Protein 5IXB (pdb70)

B-factor: mean 24.22, std 16.33, range [7.98, 142.31]

Solvent-accessible surface area: 12686 Å² total; per-residue (Å²): 178,115,88,36,4,82,80,14,32,0,13,27,125,148,20,64,84,37,3,0,46,0,27,3,83,45,8,40,143,22,91,51,77,34,11,5,59,0,76,95,52,63,29,0,58,0,29,12,38,6,67,45,241,5,180,126,44,38,4,0,3,23,60,31,146,182,229,67,72,63,51,104,74,76,4,18,0,24,24,92,15,14,115,70,66,94,87,71,83,91,9,156,48,59,19,118,7,77,176,174,30,29,150,43,95,178,113,86,34,4,76,90,14,36,0,14,28,126,146,20,64,83,38,4,0,46,0,27,3,81,44,8,40,145,22,92,53,81,33,12,5,54,0,75,93,53,64,30,0,57,0,28,11,39,7,66,45,238,4,177,126,42,38,4,0,3,22,62,31,146,179,232,65,71,66,50,105,79,78,3,18,0,22,23,92,15,14,113,70,65,92,86,71,84,89,7,161,48,61,19,116,7,78,181,171,29,29,156,43,96

Radius of gyration: 20.1 Å; Cα contacts (8 Å, |Δi|>4): 544; chains: 2; bounding box: 42×42×47 Å

Structure (mmCIF, N/CA/C/O backbone):
data_5IXB
#
_entry.id   5IXB
#
_cell.length_a   47.440
_cell.length_b   47.480
_cell.length_c   87.490
_cell.angle_alpha   90.000
_cell.angle_beta   90.000
_cell.angle_gamma   90.000
#
_symmetry.space_group_name_H-M   'P 21 21 21'
#
loop_
_entity.id
_entity.type
_entity.pdbx_description
1 polymer 'Melanoma-derived growth regulatory protein'
2 non-polymer PYRIMIDIN-2-AMINE
3 non-polymer 'ACETATE ION'
4 water water
#
loop_
_atom_site.group_PDB
_atom_site.id
_atom_site.type_symbol
_atom_site.label_atom_id
_atom_site.label_alt_id
_atom_site.label_comp_id
_atom_site.label_asym_id
_atom_site.label_entity_id
_atom_site.label_seq_id
_atom_site.pdbx_PDB_ins_code
_atom_site.Cartn_x
_atom_site.Cartn_y
_atom_site.Cartn_z
_atom_site.occupancy
_atom_site.B_iso_or_equiv
_atom_site.auth_seq_id
_atom_site.auth_comp_id
_atom_site.auth_asym_id
_atom_site.auth_atom_id
_atom_site.pdbx_PDB_model_num
ATOM 1 N N . MET A 1 4 ? -16.392 -26.004 24.636 1.00 72.06 3 MET A N 1
ATOM 2 C CA . MET A 1 4 ? -15.987 -24.678 25.094 1.00 91.08 3 MET A CA 1
ATOM 3 C C . MET A 1 4 ? -17.029 -23.630 24.695 1.00 41.39 3 MET A C 1
ATOM 4 O O . MET A 1 4 ? -17.195 -23.345 23.508 1.00 42.27 3 MET A O 1
ATOM 18 N N . PRO A 1 5 ? -17.731 -23.043 25.670 1.00 38.07 4 PRO A N 1
ATOM 19 C CA . PRO A 1 5 ? -18.733 -22.028 25.318 1.00 35.13 4 PRO A CA 1
ATOM 20 C C . PRO A 1 5 ? -18.072 -20.821 24.675 1.00 29.80 4 PRO A C 1
ATOM 21 O O . PRO A 1 5 ? -16.933 -20.468 24.982 1.00 27.93 4 PRO A O 1
ATOM 32 N N . LYS A 1 6 ? -18.798 -20.193 23.758 1.00 27.26 5 LYS A N 1
ATOM 33 C CA . LYS A 1 6 ? -18.353 -18.924 23.202 1.00 26.23 5 LYS A CA 1
ATOM 34 C C . LYS A 1 6 ? -18.082 -17.953 24.340 1.00 23.19 5 LYS A C 1
ATOM 35 O O . LYS A 1 6 ? -18.801 -17.941 25.339 1.00 24.10 5 LYS A O 1
ATOM 54 N N . LEU A 1 7 ? -17.049 -17.113 24.185 1.00 18.58 6 LEU A N 1
ATOM 55 C CA . LEU A 1 7 ? -16.780 -16.127 25.234 1.00 17.83 6 LEU A CA 1
ATOM 56 C C . LEU A 1 7 ? -17.898 -15.097 25.344 1.00 17.06 6 LEU A C 1
ATOM 57 O O . LEU A 1 7 ? -18.140 -14.560 26.428 1.00 19.77 6 LEU A O 1
ATOM 73 N N . ALA A 1 8 ? -18.591 -14.821 24.248 1.00 17.16 7 ALA A N 1
ATOM 74 C CA . ALA A 1 8 ? -19.656 -13.843 24.244 1.00 16.10 7 ALA A CA 1
ATOM 75 C C . ALA A 1 8 ? -20.599 -14.161 23.112 1.00 18.02 7 ALA A C 1
ATOM 76 O O . ALA A 1 8 ? -20.198 -14.727 22.097 1.00 18.37 7 ALA A O 1
ATOM 83 N N A ASP A 1 9 ? -21.851 -13.753 23.281 0.53 19.86 8 ASP A N 1
ATOM 84 N N B ASP A 1 9 ? -21.854 -13.744 23.275 0.47 18.17 8 ASP A N 1
ATOM 85 C CA A ASP A 1 9 ? -22.845 -13.887 22.225 0.53 22.68 8 ASP A CA 1
ATOM 86 C CA B ASP A 1 9 ? -22.849 -13.898 22.220 0.47 19.29 8 ASP A CA 1
ATOM 87 C C A ASP A 1 9 ? -22.861 -12.715 21.259 0.53 20.16 8 ASP A C 1
ATOM 88 C C B ASP A 1 9 ? -22.980 -12.678 21.317 0.47 17.68 8 ASP A C 1
ATOM 89 O O A ASP A 1 9 ? -23.312 -12.884 20.114 0.53 21.38 8 ASP A O 1
ATOM 90 O O B ASP A 1 9 ? -23.633 -12.778 20.266 0.47 18.80 8 ASP A O 1
ATOM 107 N N . ARG A 1 10 ? -22.367 -11.552 21.680 1.00 17.68 9 ARG A N 1
ATOM 108 C CA . ARG A 1 10 ? -22.401 -10.339 20.876 1.00 17.70 9 ARG A CA 1
ATOM 109 C C . ARG A 1 10 ? -21.071 -9.611 21.041 1.00 16.84 9 ARG A C 1
ATOM 110 O O . ARG A 1 10 ? -20.337 -9.836 22.003 1.00 15.16 9 ARG A O 1
ATOM 132 N N . LYS A 1 11 ? -20.795 -8.703 20.108 1.00 15.90 10 LYS A N 1
ATOM 133 C CA . LYS A 1 11 ? -19.558 -7.944 20.095 1.00 15.21 10 LYS A CA 1
ATOM 134 C C . LYS A 1 11 ? -19.840 -6.585 19.479 1.00 15.51 10 LYS A C 1
ATOM 135 O O . LYS A 1 11 ? -20.823 -6.398 18.746 1.00 17.77 10 LYS A O 1
ATOM 154 N N . LEU A 1 12 ? -18.930 -5.660 19.744 1.00 14.96 11 LEU A N 1
ATOM 155 C CA . LEU A 1 12 ? -18.922 -4.339 19.136 1.00 16.11 11 LEU A CA 1
ATOM 156 C C . LEU A 1 12 ? -17.760 -4.245 18.158 1.00 14.78 11 LEU A C 1
ATOM 157 O O . LEU A 1 12 ? -16.629 -4.627 18.482 1.00 15.00 11 LEU A O 1
ATOM 173 N N . CYS A 1 13 ? -18.040 -3.748 16.959 1.00 16.39 12 CYS A N 1
ATOM 174 C CA . CYS A 1 13 ? -17.046 -3.591 15.913 1.00 17.04 12 CYS A CA 1
ATOM 175 C C . CYS A 1 13 ? -17.188 -2.214 15.293 1.00 18.29 12 CYS A C 1
ATOM 176 O O . CYS A 1 13 ? -18.145 -1.485 15.555 1.00 18.41 12 CYS A O 1
ATOM 183 N N . ALA A 1 14 ? -16.206 -1.855 14.467 1.00 17.73 13 ALA A N 1
ATOM 184 C CA . ALA A 1 14 ? -16.275 -0.610 13.723 1.00 19.92 13 ALA A CA 1
ATOM 185 C C . ALA A 1 14 ? -17.134 -0.730 12.481 1.00 21.17 13 ALA A C 1
ATOM 186 O O . ALA A 1 14 ? -17.564 0.290 11.953 1.00 23.63 13 ALA A O 1
ATOM 193 N N . ASP A 1 15 ? -17.402 -1.949 12.031 1.00 21.70 14 ASP A N 1
ATOM 194 C CA . ASP A 1 15 ? -18.161 -2.219 10.822 1.00 23.04 14 ASP A CA 1
ATOM 195 C C . ASP A 1 15 ? -18.726 -3.623 10.958 1.00 24.05 14 ASP A C 1
ATOM 196 O O . ASP A 1 15 ? -18.298 -4.395 11.811 1.00 21.86 14 ASP A O 1
ATOM 205 N N . GLN A 1 16 ? -19.684 -3.957 10.086 1.00 28.25 15 GLN A N 1
ATOM 206 C CA . GLN A 1 16 ? -20.398 -5.226 10.195 1.00 32.36 15 GLN A CA 1
ATOM 207 C C . GLN A 1 16 ? -19.473 -6.438 10.130 1.00 31.87 15 GLN A C 1
ATOM 208 O O . GLN A 1 16 ? -19.764 -7.468 10.751 1.00 32.76 15 GLN A O 1
ATOM 222 N N . GLU A 1 17 ? -18.375 -6.353 9.380 1.00 30.04 16 GLU A N 1
ATOM 223 C CA . GLU A 1 17 ? -17.452 -7.470 9.206 1.00 28.63 16 GLU A CA 1
ATOM 224 C C . GLU A 1 17 ? -16.289 -7.427 10.182 1.00 24.16 16 GLU A C 1
ATOM 225 O O . GLU A 1 17 ? -15.437 -8.329 10.166 1.00 25.44 16 GLU A O 1
ATOM 237 N N . CYS A 1 18 ? -16.245 -6.415 11.045 1.00 20.99 17 CYS A N 1
ATOM 238 C CA . CYS A 1 18 ? -15.140 -6.212 11.962 1.00 19.64 17 CYS A CA 1
ATOM 239 C C . CYS A 1 18 ? -13.808 -6.159 11.230 1.00 19.47 17 CYS A C 1
ATOM 240 O O . CYS A 1 18 ? -12.784 -6.583 11.762 1.00 21.06 17 CYS A O 1
ATOM 247 N N . SER A 1 19 ? -13.800 -5.601 10.017 1.00 19.31 18 SER A N 1
ATOM 248 C CA . SER A 1 19 ? -12.568 -5.563 9.241 1.00 20.97 18 SER A CA 1
ATOM 249 C C . SER A 1 19 ? -11.729 -4.326 9.501 1.00 18.35 18 SER A C 1
ATOM 250 O O . SER A 1 19 ? -10.517 -4.357 9.247 1.00 19.89 18 SER A O 1
ATOM 258 N N . HIS A 1 20 ? -12.335 -3.231 9.971 1.00 16.05 19 HIS A N 1
ATOM 259 C CA . HIS A 1 20 ? -11.606 -1.997 10.245 1.00 15.96 19 HIS A CA 1
ATOM 260 C C . HIS A 1 20 ? -11.228 -1.948 11.715 1.00 14.36 19 HIS A C 1
ATOM 261 O O . HIS A 1 20 ? -12.042 -2.300 12.574 1.00 15.20 19 HIS A O 1
ATOM 275 N N . PRO A 1 21 ? -10.030 -1.517 12.065 1.00 13.19 20 PRO A N 1
ATOM 276 C CA . PRO A 1 21 ? -9.687 -1.433 13.480 1.00 13.39 20 PRO A CA 1
ATOM 277 C C . PRO A 1 21 ? -10.471 -0.335 14.180 1.00 11.93 20 PRO A C 1
ATOM 278 O O . PRO A 1 21 ? -10.742 0.736 13.616 1.00 13.57 20 PRO A O 1
ATOM 289 N N . ILE A 1 22 ? -10.825 -0.618 15.436 1.00 12.57 21 ILE A N 1
ATOM 290 C CA . ILE A 1 22 ? -11.444 0.363 16.321 1.00 12.44 21 ILE A CA 1
ATOM 291 C C . ILE A 1 22 ? -10.408 1.327 16.893 1.00 11.39 21 ILE A C 1
ATOM 292 O O . ILE A 1 22 ? -10.636 2.542 16.955 1.00 12.49 21 ILE A O 1
ATOM 308 N N . SER A 1 23 ? -9.278 0.808 17.375 1.00 10.87 22 SER A N 1
ATOM 309 C CA . SER A 1 23 ? -8.320 1.629 18.096 1.00 10.89 22 SER A CA 1
ATOM 310 C C . SER A 1 23 ? -6.931 1.016 18.037 1.00 9.97 22 SER A C 1
ATOM 311 O O . SER A 1 23 ? -6.750 -0.172 17.736 1.00 10.75 22 SER A O 1
ATOM 319 N N . MET A 1 24 ? -5.959 1.866 18.330 1.00 10.48 23 MET A N 1
ATOM 320 C CA . MET A 1 24 ? -4.579 1.477 18.548 1.00 10.20 23 MET A CA 1
ATOM 321 C C . MET A 1 24 ? -4.304 1.637 20.038 1.00 10.64 23 MET A C 1
ATOM 322 O O . MET A 1 24 ? -4.652 2.666 20.630 1.00 11.44 23 MET A O 1
ATOM 336 N N . ALA A 1 25 ? -3.691 0.625 20.638 1.00 10.17 24 ALA A N 1
ATOM 337 C CA . ALA A 1 25 ? -3.409 0.632 22.072 1.00 11.15 24 ALA A CA 1
ATOM 338 C C . ALA A 1 25 ? -2.007 0.125 22.354 1.00 10.69 24 ALA A C 1
ATOM 339 O O . ALA A 1 25 ? -1.396 -0.567 21.538 1.00 11.57 24 ALA A O 1
ATOM 346 N N . VAL A 1 26 ? -1.509 0.478 23.546 1.00 11.20 25 VAL A N 1
ATOM 347 C CA . VAL A 1 26 ? -0.203 0.049 24.010 1.00 10.70 25 VAL A CA 1
ATOM 348 C C . VAL A 1 26 ? -0.382 -0.792 25.278 1.00 9.43 25 VAL A C 1
ATOM 349 O O . VAL A 1 26 ? -1.104 -0.390 26.197 1.00 10.49 25 VAL A O 1
ATOM 362 N N . ALA A 1 27 ? 0.310 -1.926 25.337 1.00 10.21 26 ALA A N 1
ATOM 363 C CA . ALA A 1 27 ? 0.247 -2.799 26.509 1.00 9.83 26 ALA A CA 1
ATOM 364 C C . ALA A 1 27 ? 0.945 -2.200 27.723 1.00 10.04 26 ALA A C 1
ATOM 365 O O . ALA A 1 27 ? 2.112 -1.792 27.644 1.00 11.98 26 ALA A O 1
ATOM 372 N N . LEU A 1 28 ? 0.232 -2.197 28.845 1.00 10.50 27 LEU A N 1
ATOM 373 C CA . LEU A 1 28 ? 0.751 -1.770 30.147 1.00 11.63 27 LEU A CA 1
ATOM 374 C C . LEU A 1 28 ? 1.180 -2.918 31.052 1.00 10.45 27 LEU A C 1
ATOM 375 O O . LEU A 1 28 ? 1.870 -2.688 32.054 1.00 12.06 27 LEU A O 1
ATOM 391 N N . GLN A 1 29 ? 0.756 -4.123 30.736 1.00 10.30 28 GLN A N 1
ATOM 392 C CA . GLN A 1 29 ? 1.055 -5.318 31.499 1.00 10.14 28 GLN A CA 1
ATOM 393 C C . GLN A 1 29 ? 1.335 -6.473 30.540 1.00 10.32 28 GLN A C 1
ATOM 394 O O . GLN A 1 29 ? 0.852 -6.493 29.406 1.00 11.54 28 GLN A O 1
ATOM 408 N N . ASP A 1 30 ? 2.113 -7.449 31.019 1.00 9.56 29 ASP A N 1
ATOM 409 C CA . ASP A 1 30 ? 2.252 -8.716 30.307 1.00 10.17 29 ASP A CA 1
ATOM 410 C C . ASP A 1 30 ? 0.990 -9.550 30.437 1.00 8.91 29 ASP A C 1
ATOM 411 O O . ASP A 1 30 ? 0.279 -9.472 31.437 1.00 10.87 29 ASP A O 1
ATOM 420 N N . TYR A 1 31 ? 0.753 -10.409 29.443 1.00 9.78 30 TYR A N 1
ATOM 421 C CA . TYR A 1 31 ? -0.365 -11.358 29.480 1.00 9.77 30 TYR A CA 1
ATOM 422 C C . TYR A 1 31 ? -0.011 -12.525 28.570 1.00 10.27 30 TYR A C 1
ATOM 423 O O . TYR A 1 31 ? 0.264 -12.329 27.383 1.00 11.62 30 TYR A O 1
ATOM 441 N N . MET A 1 32 ? 0.038 -13.727 29.121 1.00 10.77 31 MET A N 1
ATOM 442 C CA . MET A 1 32 ? 0.269 -14.906 28.303 1.00 11.96 31 MET A CA 1
ATOM 443 C C . MET A 1 32 ? -1.043 -15.623 28.015 1.00 10.57 31 MET A C 1
ATOM 444 O O . MET A 1 32 ? -1.835 -15.899 28.924 1.00 11.64 31 MET A O 1
ATOM 458 N N . ALA A 1 33 ? -1.261 -15.949 26.751 1.00 10.43 32 ALA A N 1
ATOM 459 C CA . ALA A 1 33 ? -2.507 -16.596 26.356 1.00 10.37 32 ALA A CA 1
ATOM 460 C C . ALA A 1 33 ? -2.699 -17.898 27.115 1.00 10.20 32 ALA A C 1
ATOM 461 O O . ALA A 1 33 ? -1.810 -18.761 27.079 1.00 13.14 32 ALA A O 1
ATOM 469 N N . PRO A 1 34 ? -3.849 -18.111 27.768 1.00 10.81 33 PRO A N 1
ATOM 470 C CA . PRO A 1 34 ? -4.077 -19.412 28.431 1.00 12.11 33 PRO A CA 1
ATOM 471 C C . PRO A 1 34 ? -4.493 -20.515 27.493 1.00 11.75 33 PRO A C 1
ATOM 472 O O . PRO A 1 34 ? -4.436 -21.674 27.893 1.00 12.65 33 PRO A O 1
ATOM 483 N N . ASP A 1 35 ? -4.931 -20.190 26.286 1.00 10.61 34 ASP A N 1
ATOM 484 C CA . ASP A 1 35 ? -5.258 -21.174 25.262 1.00 10.53 34 ASP A CA 1
ATOM 485 C C . ASP A 1 35 ? -5.214 -20.465 23.913 1.00 10.42 34 ASP A C 1
ATOM 486 O O . ASP A 1 35 ? -4.987 -19.256 23.832 1.00 10.54 34 ASP A O 1
ATOM 495 N N . CYS A 1 36 ? -5.417 -21.231 22.845 1.00 11.33 35 CYS A N 1
ATOM 496 C CA . CYS A 1 36 ? -5.212 -20.698 21.500 1.00 12.28 35 CYS A CA 1
ATOM 497 C C . CYS A 1 36 ? -6.141 -19.551 21.149 1.00 11.61 35 CYS A C 1
ATOM 498 O O . CYS A 1 36 ? -5.854 -18.832 20.186 1.00 12.98 35 CYS A O 1
ATOM 505 N N . ARG A 1 37 ? -7.222 -19.330 21.903 1.00 11.38 36 ARG A N 1
ATOM 506 C CA . ARG A 1 37 ? -8.124 -18.236 21.558 1.00 11.59 36 ARG A CA 1
ATOM 507 C C . ARG A 1 37 ? -7.537 -16.864 21.888 1.00 9.86 36 ARG A C 1
ATOM 508 O O . ARG A 1 37 ? -8.041 -15.841 21.404 1.00 11.13 36 ARG A O 1
ATOM 529 N N . PHE A 1 38 ? -6.513 -16.818 22.718 1.00 10.91 37 PHE A N 1
ATOM 530 C CA . PHE A 1 38 ? -6.013 -15.584 23.305 1.00 11.10 37 PHE A CA 1
ATOM 531 C C . PHE A 1 38 ? -4.684 -15.171 22.685 1.00 11.53 37 PHE A C 1
ATOM 532 O O . PHE A 1 38 ? -3.952 -15.974 22.125 1.00 12.00 37 PHE A O 1
ATOM 549 N N . LEU A 1 39 ? -4.371 -13.880 22.822 1.00 11.16 38 LEU A N 1
ATOM 550 C CA . LEU A 1 39 ? -3.111 -13.296 22.379 1.00 11.78 38 LEU A CA 1
ATOM 551 C C . LEU A 1 39 ? -2.129 -13.281 23.518 1.00 12.92 38 LEU A C 1
ATOM 552 O O . LEU A 1 39 ? -2.508 -13.166 24.650 1.00 20.11 38 LEU A O 1
ATOM 568 N N . THR A 1 40 ? -0.865 -13.419 23.205 1.00 11.96 39 THR A N 1
ATOM 569 C CA . THR A 1 40 ? 0.218 -13.202 24.157 1.00 11.17 39 THR A CA 1
ATOM 570 C C . THR A 1 40 ? 0.809 -11.827 23.893 1.00 11.33 39 THR A C 1
ATOM 571 O O . THR A 1 40 ? 1.131 -11.497 22.746 1.00 12.40 39 THR A O 1
ATOM 582 N N . ILE A 1 41 ? 0.931 -11.036 24.945 1.00 10.60 40 ILE A N 1
ATOM 583 C CA . ILE A 1 41 ? 1.340 -9.636 24.869 1.00 10.98 40 ILE A CA 1
ATOM 584 C C . ILE A 1 41 ? 2.353 -9.341 25.962 1.00 11.55 40 ILE A C 1
ATOM 585 O O . ILE A 1 41 ? 2.268 -9.891 27.062 1.00 12.53 40 ILE A O 1
ATOM 601 N N . HIS A 1 42 ? 3.280 -8.423 25.679 1.00 10.78 41 HIS A N 1
ATOM 602 C CA . HIS A 1 42 ? 4.219 -7.930 26.681 1.00 10.71 41 HIS A CA 1
ATOM 603 C C . HIS A 1 42 ? 4.158 -6.417 26.793 1.00 9.99 41 HIS A C 1
ATOM 604 O O . HIS A 1 42 ? 3.786 -5.720 25.845 1.00 10.75 41 HIS A O 1
ATOM 618 N N . ARG A 1 43 ? 4.543 -5.906 27.972 1.00 10.39 42 ARG A N 1
ATOM 619 C CA . ARG A 1 43 ? 4.556 -4.462 28.179 1.00 9.80 42 ARG A CA 1
ATOM 620 C C . ARG A 1 43 ? 5.238 -3.739 27.010 1.00 10.72 42 ARG A C 1
ATOM 621 O O . ARG A 1 43 ? 6.322 -4.126 26.555 1.00 11.67 42 ARG A O 1
ATOM 642 N N . GLY A 1 44 ? 4.610 -2.668 26.546 1.00 10.31 43 GLY A N 1
ATOM 643 C CA . GLY A 1 44 ? 5.160 -1.824 25.494 1.00 10.57 43 GLY A CA 1
ATOM 644 C C . GLY A 1 44 ? 4.727 -2.191 24.099 1.00 10.15 43 GLY A C 1
ATOM 645 O O . GLY A 1 44 ? 4.844 -1.359 23.186 1.00 12.33 43 GLY A O 1
ATOM 649 N N . GLN A 1 45 ? 4.262 -3.420 23.882 1.00 10.05 44 GLN A N 1
ATOM 650 C CA . GLN A 1 45 ? 3.801 -3.811 22.561 1.00 9.91 44 GLN A CA 1
ATOM 651 C C . GLN A 1 45 ? 2.544 -3.041 22.178 1.00 10.30 44 GLN A C 1
ATOM 652 O O . GLN A 1 45 ? 1.747 -2.631 23.023 1.00 11.60 44 GLN A O 1
ATOM 666 N N . VAL A 1 46 ? 2.384 -2.828 20.875 1.00 10.62 45 VAL A N 1
ATOM 667 C CA . VAL A 1 46 ? 1.199 -2.178 20.313 1.00 11.06 45 VAL A CA 1
ATOM 668 C C . VAL A 1 46 ? 0.217 -3.238 19.846 1.00 9.81 45 VAL A C 1
ATOM 669 O O . VAL A 1 46 ? 0.601 -4.222 19.211 1.00 10.44 45 VAL A O 1
ATOM 682 N N . VAL A 1 47 ? -1.053 -3.021 20.165 1.00 9.64 46 VAL A N 1
ATOM 683 C CA . VAL A 1 47 ? -2.148 -3.888 19.756 1.00 10.90 46 VAL A CA 1
ATOM 684 C C . VAL A 1 47 ? -3.147 -3.043 18.979 1.00 11.12 46 VAL A C 1
ATOM 685 O O . VAL A 1 47 ? -3.524 -1.963 19.434 1.00 12.68 46 VAL A O 1
ATOM 698 N N . TYR A 1 48 ? -3.601 -3.545 17.837 1.00 9.41 47 TYR A N 1
ATOM 699 C CA . TYR A 1 48 ? -4.732 -2.964 17.131 1.00 10.00 47 TYR A CA 1
ATOM 700 C C . TYR A 1 48 ? -5.984 -3.753 17.493 1.00 9.54 47 TYR A C 1
ATOM 701 O O . TYR A 1 48 ? -6.012 -4.984 17.350 1.00 11.06 47 TYR A O 1
ATOM 719 N N . VAL A 1 49 ? -6.988 -3.035 18.001 1.00 10.59 48 VAL A N 1
ATOM 720 C CA . VAL A 1 49 ? -8.231 -3.618 18.493 1.00 10.50 48 VAL A CA 1
ATOM 721 C C . VAL A 1 49 ? -9.250 -3.625 17.374 1.00 10.52 48 VAL A C 1
ATOM 722 O O . VAL A 1 49 ? -9.576 -2.562 16.838 1.00 12.43 48 VAL A O 1
ATOM 735 N N . PHE A 1 50 ? -9.783 -4.813 17.045 1.00 11.16 49 PHE A N 1
ATOM 736 C CA . PHE A 1 50 ? -10.810 -4.965 16.021 1.00 11.61 49 PHE A CA 1
ATOM 737 C C . PHE A 1 50 ? -12.198 -5.279 16.573 1.00 12.04 49 PHE A C 1
ATOM 738 O O . PHE A 1 50 ? -13.186 -5.055 15.883 1.00 13.90 49 PHE A O 1
ATOM 755 N N . SER A 1 51 ? -12.311 -5.758 17.799 1.00 11.91 50 SER A N 1
ATOM 756 C CA . SER A 1 51 ? -13.615 -6.019 18.362 1.00 12.24 50 SER A CA 1
ATOM 757 C C . SER A 1 51 ? -13.547 -5.871 19.869 1.00 11.42 50 SER A C 1
ATOM 758 O O . SER A 1 51 ? -12.495 -6.033 20.478 1.00 11.30 50 SER A O 1
ATOM 766 N N . LYS A 1 52 ? -14.697 -5.586 20.466 1.00 11.69 51 LYS A N 1
ATOM 767 C CA . LYS A 1 52 ? -14.854 -5.495 21.920 1.00 11.75 51 LYS A CA 1
ATOM 768 C C . LYS A 1 52 ? -16.036 -6.371 22.300 1.00 11.73 51 LYS A C 1
ATOM 769 O O . LYS A 1 52 ? -17.153 -6.120 21.862 1.00 13.37 51 LYS A O 1
ATOM 788 N N . LEU A 1 53 ? -15.801 -7.434 23.062 1.00 11.43 52 LEU A N 1
ATOM 789 C CA . LEU A 1 53 ? -16.903 -8.348 23.332 1.00 12.48 52 LEU A CA 1
ATOM 790 C C . LEU A 1 53 ? -17.905 -7.715 24.274 1.00 13.49 52 LEU A C 1
ATOM 791 O O . LEU A 1 53 ? -17.575 -6.860 25.083 1.00 13.72 52 LEU A O 1
ATOM 807 N N A LYS A 1 54 ? -19.171 -8.100 24.070 0.41 13.55 53 LYS A N 1
ATOM 808 N N B LYS A 1 54 ? -19.134 -8.229 24.258 0.59 13.70 53 LYS A N 1
ATOM 809 C CA A LYS A 1 54 ? -20.289 -7.828 24.953 0.41 18.12 53 LYS A CA 1
ATOM 810 C CA B LYS A 1 54 ? -20.177 -7.722 25.146 0.59 12.98 53 LYS A CA 1
ATOM 811 C C A LYS A 1 54 ? -20.680 -9.147 25.610 0.41 10.26 53 LYS A C 1
ATOM 812 C C B LYS A 1 54 ? -20.567 -8.761 26.193 0.59 15.24 53 LYS A C 1
ATOM 813 O O A LYS A 1 54 ? -19.885 -10.085 25.661 0.41 17.84 53 LYS A O 1
ATOM 814 O O B LYS A 1 54 ? -20.070 -9.896 26.229 0.59 11.34 53 LYS A O 1
ATOM 851 N N A GLY A 1 55 ? -21.929 -9.242 26.064 0.41 19.43 54 GLY A N 1
ATOM 852 N N B GLY A 1 55 ? -21.469 -8.351 27.078 0.59 22.26 54 GLY A N 1
ATOM 853 C CA A GLY A 1 55 ? -22.364 -10.475 26.697 0.41 52.15 54 GLY A CA 1
ATOM 854 C CA B GLY A 1 55 ? -22.129 -9.341 27.919 0.59 50.27 54 GLY A CA 1
ATOM 855 C C A GLY A 1 55 ? -21.569 -10.766 27.954 0.41 10.90 54 GLY A C 1
ATOM 856 C C B GLY A 1 55 ? -21.120 -10.084 28.759 0.59 17.74 54 GLY A C 1
ATOM 857 O O A GLY A 1 55 ? -21.297 -9.878 28.764 0.41 14.74 54 GLY A O 1
ATOM 858 O O B GLY A 1 55 ? -20.245 -9.473 29.391 0.59 16.45 54 GLY A O 1
ATOM 865 N N A ARG A 1 56 ? -21.229 -12.029 28.143 0.41 12.43 55 ARG A N 1
ATOM 866 N N B ARG A 1 56 ? -21.213 -11.422 28.717 0.59 14.89 55 ARG A N 1
ATOM 867 C CA A ARG A 1 56 ? -20.485 -12.457 29.322 0.41 14.42 55 ARG A CA 1
ATOM 868 C CA B ARG A 1 56 ? -20.387 -12.297 29.555 0.59 17.20 55 ARG A CA 1
ATOM 869 C C A ARG A 1 56 ? -18.977 -12.339 29.135 0.41 23.03 55 ARG A C 1
ATOM 870 C C B ARG A 1 56 ? -18.896 -12.301 29.178 0.59 9.51 55 ARG A C 1
ATOM 871 O O A ARG A 1 56 ? -18.211 -12.695 30.038 0.41 16.58 55 ARG A O 1
ATOM 872 O O B ARG A 1 56 ? -18.068 -12.706 29.997 0.59 13.29 55 ARG A O 1
ATOM 912 N N . GLY A 1 57 ? -18.554 -11.829 27.992 1.00 12.51 56 GLY A N 1
ATOM 913 C CA . GLY A 1 57 ? -17.151 -11.741 27.608 1.00 12.38 56 GLY A CA 1
ATOM 914 C C . GLY A 1 57 ? -16.570 -10.338 27.635 1.00 12.08 56 GLY A C 1
ATOM 915 O O . GLY A 1 57 ? -15.490 -10.140 27.095 1.00 12.47 56 GLY A O 1
ATOM 919 N N . ARG A 1 58 ? -17.218 -9.382 28.307 1.00 12.57 57 ARG A N 1
ATOM 920 C CA . ARG A 1 58 ? -16.894 -7.970 28.114 1.00 12.38 57 ARG A CA 1
ATOM 921 C C . ARG A 1 58 ? -15.566 -7.555 28.713 1.00 11.05 57 ARG A C 1
ATOM 922 O O . ARG A 1 58 ? -15.106 -6.457 28.409 1.00 12.55 57 ARG A O 1
ATOM 943 N N . LEU A 1 59 ? -14.909 -8.412 29.487 1.00 11.38 58 LEU A N 1
ATOM 944 C CA . LEU A 1 59 ? -13.542 -8.098 29.904 1.00 11.03 58 LEU A CA 1
ATOM 945 C C . LEU A 1 59 ? -12.551 -8.210 28.767 1.00 10.51 58 LEU A C 1
ATOM 946 O O . LEU A 1 59 ? -11.420 -7.739 28.916 1.00 11.50 58 LEU A O 1
ATOM 962 N N . PHE A 1 60 ? -12.952 -8.832 27.656 1.00 10.78 59 PHE A N 1
ATOM 963 C CA . PHE A 1 60 ? -12.028 -9.178 26.570 1.00 10.74 59 PHE A CA 1
ATOM 964 C C . PHE A 1 60 ? -12.311 -8.399 25.294 1.00 10.68 59 PHE A C 1
ATOM 965 O O . PHE A 1 60 ? -13.468 -8.231 24.890 1.00 11.99 59 PHE A O 1
ATOM 982 N N . TRP A 1 61 ? -11.217 -8.003 24.643 1.00 10.14 60 TRP A N 1
ATOM 983 C CA . TRP A 1 61 ? -11.196 -7.393 23.335 1.00 10.11 60 TRP A CA 1
ATOM 984 C C . TRP A 1 61 ? -10.434 -8.313 22.381 1.00 10.35 60 TRP A C 1
ATOM 985 O O . TRP A 1 61 ? -9.645 -9.167 22.801 1.00 10.97 60 TRP A O 1
ATOM 1006 N N . GLY A 1 62 ? -10.692 -8.148 21.096 1.00 11.20 61 GLY A N 1
ATOM 1007 C CA . GLY A 1 62 ? -10.038 -8.946 20.067 1.00 11.26 61 GLY A CA 1
ATOM 1008 C C . GLY A 1 62 ? -9.180 -8.063 19.184 1.00 9.91 61 GLY A C 1
ATOM 1009 O O . GLY A 1 62 ? -9.563 -6.934 18.855 1.00 11.52 61 GLY A O 1
ATOM 1013 N N . GLY A 1 63 ? -8.006 -8.554 18.831 1.00 10.60 62 GLY A N 1
ATOM 1014 C CA . GLY A 1 63 ? -7.141 -7.773 17.973 1.00 11.86 62 GLY A CA 1
ATOM 1015 C C . GLY A 1 63 ? -5.877 -8.522 17.605 1.00 10.26 62 GLY A C 1
ATOM 1016 O O . GLY A 1 63 ? -5.807 -9.754 17.700 1.00 10.78 62 GLY A O 1
ATOM 1020 N N . SER A 1 64 ? -4.889 -7.764 17.137 1.00 10.47 63 SER A N 1
ATOM 1021 C CA . SER A 1 64 ? -3.631 -8.307 16.647 1.00 10.58 63 SER A CA 1
ATOM 1022 C C . SER A 1 64 ? -2.470 -7.460 17.150 1.00 10.08 63 SER A C 1
ATOM 1023 O O . SER A 1 64 ? -2.639 -6.264 17.412 1.00 11.74 63 SER A O 1
ATOM 1031 N N . VAL A 1 65 ? -1.294 -8.091 17.258 1.00 11.08 64 VAL A N 1
ATOM 1032 C CA . VAL A 1 65 ? -0.080 -7.466 17.783 1.00 11.47 64 VAL A CA 1
ATOM 1033 C C . VAL A 1 65 ? 0.767 -6.906 16.647 1.00 10.85 64 VAL A C 1
ATOM 1034 O O . VAL A 1 65 ? 1.052 -7.599 15.669 1.00 11.40 64 VAL A O 1
ATOM 1047 N N . GLN A 1 66 ? 1.190 -5.657 16.796 1.00 11.09 65 GLN A N 1
ATOM 1048 C CA . GLN A 1 66 ? 2.084 -5.042 15.840 1.00 12.04 65 GLN A CA 1
ATOM 1049 C C . GLN A 1 66 ? 3.475 -5.656 15.942 1.00 12.84 65 GLN A C 1
ATOM 1050 O O . GLN A 1 66 ? 3.961 -5.972 17.035 1.00 13.64 65 GLN A O 1
ATOM 1064 N N . GLY A 1 67 ? 4.111 -5.839 14.782 1.00 14.61 66 GLY A N 1
ATOM 1065 C CA . GLY A 1 67 ? 5.464 -6.356 14.700 1.00 16.67 66 GLY A CA 1
ATOM 1066 C C . GLY A 1 67 ? 6.536 -5.290 14.846 1.00 20.06 66 GLY A C 1
ATOM 1067 O O . GLY A 1 67 ? 6.287 -4.175 15.320 1.00 21.65 66 GLY A O 1
ATOM 1071 N N . ASP A 1 68 ? 7.762 -5.658 14.437 1.00 22.49 67 ASP A N 1
ATOM 1072 C CA . ASP A 1 68 ? 8.945 -4.830 14.646 1.00 25.83 67 ASP A CA 1
ATOM 1073 C C . ASP A 1 68 ? 9.178 -3.817 13.523 1.00 26.52 67 ASP A C 1
ATOM 1074 O O . ASP A 1 68 ? 9.771 -2.764 13.772 1.00 32.00 67 ASP A O 1
ATOM 1083 N N . TYR A 1 69 ? 8.759 -4.113 12.291 1.00 23.25 68 TYR A N 1
ATOM 1084 C CA . TYR A 1 69 ? 8.954 -3.206 11.167 1.00 24.20 68 TYR A CA 1
ATOM 1085 C C . TYR A 1 69 ? 7.740 -2.300 11.039 1.00 20.31 68 TYR A C 1
ATOM 1086 O O . TYR A 1 69 ? 6.610 -2.702 11.330 1.00 19.05 68 TYR A O 1
ATOM 1104 N N . TYR A 1 70 ? 7.978 -1.078 10.562 1.00 19.08 69 TYR A N 1
ATOM 1105 C CA . TYR A 1 70 ? 6.902 -0.132 10.320 1.00 17.83 69 TYR A CA 1
ATOM 1106 C C . TYR A 1 70 ? 5.845 -0.780 9.437 1.00 17.94 69 TYR A C 1
ATOM 1107 O O . TYR A 1 70 ? 6.152 -1.348 8.383 1.00 19.49 69 TYR A O 1
ATOM 1126 N N . GLY A 1 71 ? 4.604 -0.696 9.877 1.00 19.74 70 GLY A N 1
ATOM 1127 C CA . GLY A 1 71 ? 3.480 -1.178 9.114 1.00 22.33 70 GLY A CA 1
ATOM 1128 C C . GLY A 1 71 ? 3.111 -2.628 9.323 1.00 21.40 70 GLY A C 1
ATOM 1129 O O . GLY A 1 71 ? 2.123 -3.077 8.745 1.00 22.25 70 GLY A O 1
ATOM 1133 N N . ASP A 1 72 ? 3.867 -3.374 10.113 1.00 17.55 71 ASP A N 1
ATOM 1134 C CA . ASP A 1 72 ? 3.649 -4.808 10.271 1.00 15.32 71 ASP A CA 1
ATOM 1135 C C . ASP A 1 72 ? 2.605 -5.065 11.357 1.00 15.78 71 ASP A C 1
ATOM 1136 O O . ASP A 1 72 ? 2.719 -4.555 12.477 1.00 17.52 71 ASP A O 1
ATOM 1145 N N . LEU A 1 73 ? 1.615 -5.886 11.026 1.00 13.43 72 LEU A N 1
ATOM 1146 C CA . LEU A 1 73 ? 0.593 -6.314 11.975 1.00 12.95 72 LEU A CA 1
ATOM 1147 C C . LEU A 1 73 ? 0.411 -7.807 11.795 1.00 13.73 72 LEU A C 1
ATOM 1148 O O . LEU A 1 73 ? 0.104 -8.256 10.684 1.00 15.75 72 LEU A O 1
ATOM 1164 N N . ALA A 1 74 ? 0.566 -8.596 12.863 1.00 13.00 73 ALA A N 1
ATOM 1165 C CA . ALA A 1 74 ? 0.360 -10.035 12.711 1.00 14.25 73 ALA A CA 1
ATOM 1166 C C . ALA A 1 74 ? -1.022 -10.352 12.148 1.00 13.34 73 ALA A C 1
ATOM 1167 O O . ALA A 1 74 ? -2.012 -9.692 12.474 1.00 13.49 73 ALA A O 1
ATOM 1174 N N . ALA A 1 75 ? -1.090 -11.383 11.302 1.00 15.42 74 ALA A N 1
ATOM 1175 C CA . ALA A 1 75 ? -2.356 -11.719 10.673 1.00 17.10 74 ALA A CA 1
ATOM 1176 C C . ALA A 1 75 ? -3.346 -12.310 11.666 1.00 15.07 74 ALA A C 1
ATOM 1177 O O . ALA A 1 75 ? -4.556 -12.112 11.530 1.00 17.57 74 ALA A O 1
ATOM 1184 N N . ARG A 1 76 ? -2.854 -13.000 12.682 1.00 14.76 75 ARG A N 1
ATOM 1185 C CA A ARG A 1 76 ? -3.709 -13.690 13.633 0.28 14.70 75 ARG A CA 1
ATOM 1186 C CA B ARG A 1 76 ? -3.713 -13.688 13.636 0.72 15.08 75 ARG A CA 1
ATOM 1187 C C . ARG A 1 76 ? -4.452 -12.711 14.536 1.00 13.73 75 ARG A C 1
ATOM 1188 O O . ARG A 1 76 ? -3.874 -11.760 15.059 1.00 13.07 75 ARG A O 1
ATOM 1227 N N . LEU A 1 77 ? -5.723 -12.972 14.735 1.00 13.11 76 LEU A N 1
ATOM 1228 C CA . LEU A 1 77 ? -6.546 -12.299 15.720 1.00 13.69 76 LEU A CA 1
ATOM 1229 C C . LEU A 1 77 ? -6.613 -13.170 16.957 1.00 13.02 76 LEU A C 1
ATOM 1230 O O . LEU A 1 77 ? -6.649 -14.397 16.858 1.00 15.88 76 LEU A O 1
ATOM 1246 N N . GLY A 1 78 ? -6.667 -12.529 18.118 1.00 11.37 77 GLY A N 1
ATOM 1247 C CA . GLY A 1 78 ? -6.915 -13.233 19.367 1.00 11.53 77 GLY A CA 1
ATOM 1248 C C . GLY A 1 78 ? -7.478 -12.291 20.414 1.00 9.85 77 GLY A C 1
ATOM 1249 O O . GLY A 1 78 ? -7.488 -11.072 20.241 1.00 11.62 77 GLY A O 1
ATOM 1253 N N . TYR A 1 79 ? -7.941 -12.863 21.516 1.00 9.78 78 TYR A N 1
ATOM 1254 C CA . TYR A 1 79 ? -8.547 -12.098 22.591 1.00 9.45 78 TYR A CA 1
ATOM 1255 C C . TYR A 1 79 ? -7.550 -11.810 23.707 1.00 9.65 78 TYR A C 1
ATOM 1256 O O . TYR A 1 79 ? -6.618 -12.568 23.952 1.00 11.18 78 TYR A O 1
ATOM 1274 N N . PHE A 1 80 ? -7.790 -10.726 24.434 1.00 9.71 79 PHE A N 1
ATOM 1275 C CA . PHE A 1 80 ? -6.957 -10.359 25.571 1.00 10.54 79 PHE A CA 1
ATOM 1276 C C . PHE A 1 80 ? -7.790 -9.475 26.489 1.00 9.51 79 PHE A C 1
ATOM 1277 O O . PHE A 1 80 ? -8.764 -8.853 26.030 1.00 9.88 79 PHE A O 1
ATOM 1294 N N . PRO A 1 81 ? -7.419 -9.363 27.763 1.00 10.24 80 PRO A N 1
ATOM 1295 C CA . PRO A 1 81 ? -8.178 -8.485 28.669 1.00 10.14 80 PRO A CA 1
ATOM 1296 C C . PRO A 1 81 ? -7.969 -7.026 28.306 1.00 10.26 80 PRO A C 1
ATOM 1297 O O . PRO A 1 81 ? -6.838 -6.568 28.187 1.00 11.26 80 PRO A O 1
ATOM 1308 N N . SER A 1 82 ? -9.063 -6.286 28.174 1.00 10.71 81 SER A N 1
ATOM 1309 C CA . SER A 1 82 ? -8.951 -4.868 27.854 1.00 10.85 81 SER A CA 1
ATOM 1310 C C . SER A 1 82 ? -8.070 -4.119 28.852 1.00 10.82 81 SER A C 1
ATOM 1311 O O . SER A 1 82 ? -7.384 -3.150 28.485 1.00 12.13 81 SER A O 1
ATOM 1319 N N A SER A 1 83 ? -8.072 -4.542 30.109 0.68 12.05 82 SER A N 1
ATOM 1320 N N B SER A 1 83 ? -8.066 -4.563 30.107 0.32 12.18 82 SER A N 1
ATOM 1321 C CA A SER A 1 83 ? -7.372 -3.786 31.134 0.68 12.94 82 SER A CA 1
ATOM 1322 C CA B SER A 1 83 ? -7.390 -3.852 31.180 0.32 13.32 82 SER A CA 1
ATOM 1323 C C A SER A 1 83 ? -5.869 -3.755 30.936 0.68 13.55 82 SER A C 1
ATOM 1324 C C B SER A 1 83 ? -5.876 -3.878 31.067 0.32 13.58 82 SER A C 1
ATOM 1325 O O A SER A 1 83 ? -5.199 -2.883 31.518 0.68 16.53 82 SER A O 1
ATOM 1326 O O B SER A 1 83 ? -5.209 -3.178 31.844 0.32 14.93 82 SER A O 1
ATOM 1341 N N . ILE A 1 84 ? -5.305 -4.678 30.163 1.00 12.98 83 ILE A N 1
ATOM 1342 C CA . ILE A 1 84 ? -3.847 -4.697 30.031 1.00 13.49 83 ILE A CA 1
ATOM 1343 C C . ILE A 1 84 ? -3.346 -3.646 29.051 1.00 12.62 83 ILE A C 1
ATOM 1344 O O . ILE A 1 84 ? -2.129 -3.493 28.920 1.00 11.98 83 ILE A O 1
ATOM 1361 N N . VAL A 1 85 ? -4.245 -2.939 28.335 1.00 11.80 84 VAL A N 1
ATOM 1362 C CA . VAL A 1 85 ? -3.819 -1.948 27.358 1.00 11.31 84 VAL A CA 1
ATOM 1363 C C . VAL A 1 85 ? -4.348 -0.569 27.687 1.00 11.38 84 VAL A C 1
ATOM 1364 O O . VAL A 1 85 ? -5.372 -0.411 28.355 1.00 13.10 84 VAL A O 1
ATOM 1377 N N . ARG A 1 86 ? -3.651 0.431 27.144 1.00 10.76 85 ARG A N 1
ATOM 1378 C CA . ARG A 1 86 ? -4.072 1.830 27.115 1.00 12.25 85 ARG A CA 1
ATOM 1379 C C . ARG A 1 86 ? -4.404 2.218 25.685 1.00 12.48 85 ARG A C 1
ATOM 1380 O O . ARG A 1 86 ? -3.522 2.203 24.841 1.00 12.63 85 ARG A O 1
ATOM 1401 N N . GLU A 1 87 ? -5.664 2.567 25.406 1.00 12.14 86 GLU A N 1
ATOM 1402 C CA . GLU A 1 87 ? -6.026 3.015 24.069 1.00 11.78 86 GLU A CA 1
ATOM 1403 C C . GLU A 1 87 ? -5.434 4.382 23.824 1.00 13.28 86 GLU A C 1
ATOM 1404 O O . GLU A 1 87 ? -5.651 5.305 24.605 1.00 15.90 86 GLU A O 1
ATOM 1416 N N . ASP A 1 88 ? -4.660 4.511 22.749 1.00 12.88 87 ASP A N 1
ATOM 1417 C CA . ASP A 1 88 ? -3.984 5.765 22.438 1.00 14.83 87 ASP A CA 1
ATOM 1418 C C . ASP A 1 88 ? -4.622 6.525 21.292 1.00 14.22 87 ASP A C 1
ATOM 1419 O O . ASP A 1 88 ? -4.530 7.745 21.255 1.00 15.89 87 ASP A O 1
ATOM 1428 N N . GLN A 1 89 ? -5.299 5.850 20.380 1.00 14.54 88 GLN A N 1
ATOM 1429 C CA A GLN A 1 89 ? -5.993 6.504 19.278 0.68 14.42 88 GLN A CA 1
ATOM 1430 C CA B GLN A 1 89 ? -5.993 6.515 19.287 0.32 19.51 88 GLN A CA 1
ATOM 1431 C C . GLN A 1 89 ? -7.266 5.737 18.982 1.00 14.47 88 GLN A C 1
ATOM 1432 O O . GLN A 1 89 ? -7.210 4.535 18.711 1.00 13.64 88 GLN A O 1
ATOM 1457 N N . THR A 1 90 ? -8.407 6.432 18.990 1.00 15.20 89 THR A N 1
ATOM 1458 C CA . THR A 1 90 ? -9.653 5.864 18.485 1.00 17.21 89 THR A CA 1
ATOM 1459 C C . THR A 1 90 ? -9.665 6.080 16.987 1.00 16.42 89 THR A C 1
ATOM 1460 O O . THR A 1 90 ? -9.608 7.217 16.508 1.00 20.31 89 THR A O 1
ATOM 1471 N N . LEU A 1 91 ? -9.671 4.989 16.250 1.00 16.67 90 LEU A N 1
ATOM 1472 C CA . LEU A 1 91 ? -9.600 5.027 14.803 1.00 18.77 90 LEU A CA 1
ATOM 1473 C C . LEU A 1 91 ? -10.986 5.125 14.196 1.00 23.21 90 LEU A C 1
ATOM 1474 O O . LEU A 1 91 ? -11.189 5.899 13.259 1.00 27.07 90 LEU A O 1
ATOM 1490 N N . LYS A 1 92 ? -11.940 4.396 14.735 1.00 23.83 91 LYS A N 1
ATOM 1491 C CA . LYS A 1 92 ? -13.306 4.387 14.243 1.00 26.84 91 LYS A CA 1
ATOM 1492 C C . LYS A 1 92 ? -14.159 3.972 15.430 1.00 29.24 91 LYS A C 1
ATOM 1493 O O . LYS A 1 92 ? -13.773 3.033 16.134 1.00 31.04 91 LYS A O 1
ATOM 1512 N N . PRO A 1 93 ? -15.271 4.644 15.718 1.00 33.27 92 PRO A N 1
ATOM 1513 C CA . PRO A 1 93 ? -16.091 4.253 16.869 1.00 33.83 92 PRO A CA 1
ATOM 1514 C C . PRO A 1 93 ? -16.459 2.783 16.786 1.00 31.54 92 PRO A C 1
ATOM 1515 O O . PRO A 1 93 ? -16.833 2.282 15.730 1.00 30.36 92 PRO A O 1
ATOM 1526 N N . GLY A 1 94 ? -16.332 2.087 17.902 1.00 31.53 93 GLY A N 1
ATOM 1527 C CA . GLY A 1 94 ? -16.754 0.698 17.940 1.00 29.57 93 GLY A CA 1
ATOM 1528 C C . GLY A 1 94 ? -18.195 0.576 18.375 1.00 30.98 93 GLY A C 1
ATOM 1529 O O . GLY A 1 94 ? -18.474 0.136 19.492 1.00 32.87 93 GLY A O 1
ATOM 1533 N N . LYS A 1 95 ? -19.134 0.940 17.507 1.00 31.31 94 LYS A N 1
ATOM 1534 C CA . LYS A 1 95 ? -20.531 1.005 17.916 1.00 33.49 94 LYS A CA 1
ATOM 1535 C C . LYS A 1 95 ? -21.453 0.130 17.070 1.00 31.65 94 LYS A C 1
ATOM 1536 O O . LYS A 1 95 ? -22.679 0.188 17.248 1.00 34.18 94 LYS A O 1
ATOM 1555 N N . VAL A 1 96 ? -20.908 -0.702 16.185 1.00 27.79 95 VAL A N 1
ATOM 1556 C CA . VAL A 1 96 ? -21.710 -1.643 15.413 1.00 26.24 95 VAL A CA 1
ATOM 1557 C C . VAL A 1 96 ? -21.876 -2.899 16.268 1.00 23.87 95 VAL A C 1
ATOM 1558 O O . VAL A 1 96 ? -20.902 -3.587 16.574 1.00 22.58 95 VAL A O 1
ATOM 1571 N N . ASP A 1 97 ? -23.104 -3.191 16.674 1.00 25.66 96 ASP A N 1
ATOM 1572 C CA . ASP A 1 97 ? -23.424 -4.280 17.592 1.00 26.29 96 ASP A CA 1
ATOM 1573 C C . ASP A 1 97 ? -23.825 -5.495 16.765 1.00 27.76 96 ASP A C 1
ATOM 1574 O O . ASP A 1 97 ? -24.884 -5.493 16.116 1.00 30.61 96 ASP A O 1
ATOM 1583 N N . VAL A 1 98 ? -22.988 -6.532 16.819 1.00 25.19 97 VAL A N 1
ATOM 1584 C CA . VAL A 1 98 ? -23.045 -7.706 15.952 1.00 27.49 97 VAL A CA 1
ATOM 1585 C C . VAL A 1 98 ? -23.120 -8.961 16.819 1.00 25.28 97 VAL A C 1
ATOM 1586 O O . VAL A 1 98 ? -22.459 -9.050 17.860 1.00 23.89 97 VAL A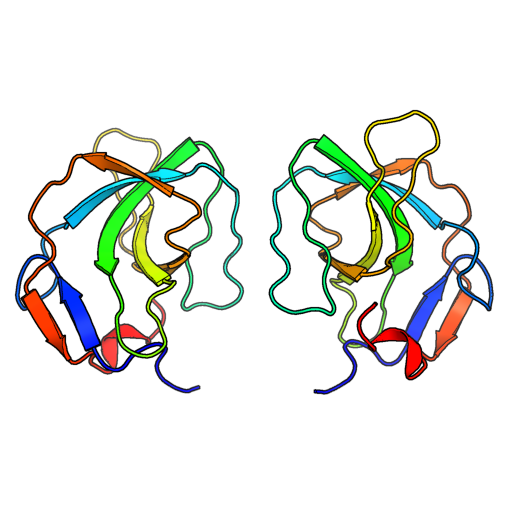 O 1
ATOM 1599 N N . LYS A 1 99 ? -23.866 -9.961 16.365 1.00 25.02 98 LYS A N 1
ATOM 1600 C CA . LYS A 1 99 ? -23.783 -11.268 16.985 1.00 25.00 98 LYS A CA 1
ATOM 1601 C C . LYS A 1 99 ? -22.417 -11.868 16.696 1.00 24.30 98 LYS A C 1
ATOM 1602 O O . LYS A 1 99 ? -21.828 -11.638 15.640 1.00 25.97 98 LYS A O 1
ATOM 1621 N N . THR A 1 100 ? -21.890 -12.630 17.642 1.00 22.75 99 THR A N 1
ATOM 1622 C CA . THR A 1 100 ? -20.660 -13.344 17.342 1.00 21.76 99 THR A CA 1
ATOM 1623 C C . THR A 1 100 ? -20.990 -14.580 16.531 1.00 24.83 99 THR A C 1
ATOM 1624 O O . THR A 1 100 ? -22.077 -15.157 16.665 1.00 25.97 99 THR A O 1
ATOM 1635 N N . ASP A 1 101 ? -20.069 -14.948 15.636 1.00 25.58 100 ASP A N 1
ATOM 1636 C CA . ASP A 1 101 ? -20.193 -16.141 14.789 1.00 27.22 100 ASP A CA 1
ATOM 1637 C C . ASP A 1 101 ? -19.180 -17.197 15.242 1.00 33.62 100 ASP A C 1
ATOM 1638 O O . ASP A 1 101 ? -18.428 -17.001 16.210 1.00 32.50 100 ASP A O 1
ATOM 1647 N N . LYS A 1 102 ? -19.187 -18.346 14.556 1.00 33.61 101 LYS A N 1
ATOM 1648 C CA . LYS A 1 102 ? -18.334 -19.457 14.979 1.00 36.37 101 LYS A CA 1
ATOM 1649 C C . LYS A 1 102 ? -16.879 -19.232 14.604 1.00 26.53 101 LYS A C 1
ATOM 1650 O O . LYS A 1 102 ? -15.976 -19.740 15.278 1.00 37.06 101 LYS A O 1
ATOM 1669 N N . TRP A 1 103 ? -16.630 -18.519 13.507 1.00 29.44 102 TRP A N 1
ATOM 1670 C CA . TRP A 1 103 ? -15.267 -18.128 13.206 1.00 26.68 102 TRP A CA 1
ATOM 1671 C C . TRP A 1 103 ? -14.662 -17.334 14.380 1.00 24.91 102 TRP A C 1
ATOM 1672 O O . TRP A 1 103 ? -13.446 -17.360 14.556 1.00 24.93 102 TRP A O 1
ATOM 1693 N N . ASP A 1 104 ? -15.497 -16.650 15.193 1.00 28.24 103 ASP A N 1
ATOM 1694 C CA . ASP A 1 104 ? -14.994 -15.670 16.166 1.00 23.98 103 ASP A CA 1
ATOM 1695 C C . ASP A 1 104 ? -14.257 -16.311 17.331 1.00 21.55 103 ASP A C 1
ATOM 1696 O O . ASP A 1 104 ? -13.513 -15.616 18.015 1.00 20.72 103 ASP A O 1
ATOM 1705 N N . PHE A 1 105 ? -14.475 -17.592 17.621 1.00 19.09 104 PHE A N 1
ATOM 1706 C CA . PHE A 1 105 ? -13.745 -18.252 18.700 1.00 18.93 104 PHE A CA 1
ATOM 1707 C C . PHE A 1 105 ? -12.967 -19.462 18.197 1.00 20.63 104 PHE A C 1
ATOM 1708 O O . PHE A 1 105 ? -12.525 -20.297 18.989 1.00 22.49 104 PHE A O 1
ATOM 1725 N N . TYR A 1 106 ? -12.778 -19.554 16.887 1.00 20.00 105 TYR A N 1
ATOM 1726 C CA . TYR A 1 106 ? -11.959 -20.595 16.300 1.00 21.79 105 TYR A CA 1
ATOM 1727 C C . TYR A 1 106 ? -10.529 -20.074 16.203 1.00 22.49 105 TYR A C 1
ATOM 1728 O O . TYR A 1 106 ? -10.293 -18.969 15.714 1.00 24.30 105 TYR A O 1
ATOM 1746 N N . CYS A 1 107 ? -9.580 -20.874 16.642 1.00 21.80 106 CYS A N 1
ATOM 1747 C CA . CYS A 1 107 ? -8.224 -20.372 16.795 1.00 21.24 106 CYS A CA 1
ATOM 1748 C C . CYS A 1 107 ? -7.550 -20.128 15.466 1.00 22.82 106 CYS A C 1
ATOM 1749 O O . CYS A 1 107 ? -7.679 -20.922 14.545 1.00 25.71 106 CYS A O 1
ATOM 1757 N N . GLN A 1 108 ? -6.810 -19.019 15.383 0.47 16.97 107 GLN A N 1
ATOM 1758 C CA . GLN A 1 108 ? -6.108 -18.658 14.169 1.00 32.15 107 GLN A CA 1
ATOM 1759 C C . GLN A 1 108 ? -4.596 -18.736 14.372 1.00 30.93 107 GLN A C 1
ATOM 1760 O O . GLN A 1 108 ? -3.827 -18.739 13.411 1.00 35.60 107 GLN A O 1
ATOM 1775 N N . MET B 1 4 ? -14.209 -28.310 40.884 1.00 88.24 3 MET B N 1
ATOM 1776 C CA . MET B 1 4 ? -12.886 -27.891 40.434 1.00 87.76 3 MET B CA 1
ATOM 1777 C C . MET B 1 4 ? -11.828 -28.926 40.822 1.00 50.60 3 MET B C 1
ATOM 1778 O O . MET B 1 4 ? -11.549 -29.111 42.008 1.00 41.49 3 MET B O 1
ATOM 1792 N N . PRO B 1 5 ? -11.222 -29.598 39.844 1.00 43.33 4 PRO B N 1
ATOM 1793 C CA . PRO B 1 5 ? -10.208 -30.597 40.189 1.00 37.80 4 PRO B CA 1
ATOM 1794 C C . PRO B 1 5 ? -9.008 -29.941 40.847 1.00 30.13 4 PRO B C 1
ATOM 1795 O O . PRO B 1 5 ? -8.644 -28.802 40.548 1.00 27.14 4 PRO B O 1
ATOM 1806 N N . LYS B 1 6 ? -8.392 -30.668 41.772 1.00 27.28 5 LYS B N 1
ATOM 1807 C CA . LYS B 1 6 ? -7.128 -30.213 42.333 1.00 25.59 5 LYS B CA 1
ATOM 1808 C C . LYS B 1 6 ? -6.156 -29.939 41.201 1.00 22.46 5 LYS B C 1
ATOM 1809 O O . LYS B 1 6 ? -6.147 -30.654 40.197 1.00 23.68 5 LYS B O 1
ATOM 1828 N N . LEU B 1 7 ? -5.313 -28.908 41.367 1.00 19.29 6 LEU B N 1
ATOM 1829 C CA . LEU B 1 7 ? -4.320 -28.632 40.334 1.00 18.90 6 LEU B CA 1
ATOM 1830 C C . LEU B 1 7 ? -3.296 -29.741 40.223 1.00 18.29 6 LEU B C 1
ATOM 1831 O O . LEU B 1 7 ? -2.758 -29.960 39.136 1.00 19.62 6 LEU B O 1
ATOM 1847 N N . ALA B 1 8 ? -3.035 -30.455 41.315 1.00 17.12 7 ALA B N 1
ATOM 1848 C CA . ALA B 1 8 ? -2.043 -31.507 41.332 1.00 15.97 7 ALA B CA 1
ATOM 1849 C C . ALA B 1 8 ? -2.360 -32.457 42.460 1.00 16.97 7 ALA B C 1
ATOM 1850 O O . ALA B 1 8 ? -2.928 -32.062 43.483 1.00 18.72 7 ALA B O 1
ATOM 1857 N N A ASP B 1 9 ? -1.944 -33.711 42.279 0.49 19.06 8 ASP B N 1
ATOM 1858 N N B ASP B 1 9 ? -1.945 -33.713 42.286 0.51 17.82 8 ASP B N 1
ATOM 1859 C CA A ASP B 1 9 ? -2.076 -34.721 43.323 0.49 21.43 8 ASP B CA 1
ATOM 1860 C CA B ASP B 1 9 ? -2.102 -34.712 43.335 0.51 18.94 8 ASP B CA 1
ATOM 1861 C C A ASP B 1 9 ? -0.915 -34.707 44.308 0.49 19.81 8 ASP B C 1
ATOM 1862 C C B ASP B 1 9 ? -0.869 -34.876 44.222 0.51 17.84 8 ASP B C 1
ATOM 1863 O O A ASP B 1 9 ? -1.087 -35.118 45.465 0.49 20.28 8 ASP B O 1
ATOM 1864 O O B ASP B 1 9 ? -0.961 -35.560 45.253 0.51 19.13 8 ASP B O 1
ATOM 1881 N N . ARG B 1 10 ? 0.252 -34.237 43.880 1.00 18.00 9 ARG B N 1
ATOM 1882 C CA . ARG B 1 10 ? 1.460 -34.273 44.688 1.00 18.50 9 ARG B CA 1
ATOM 1883 C C . ARG B 1 10 ? 2.185 -32.948 44.518 1.00 16.85 9 ARG B C 1
ATOM 1884 O O . ARG B 1 10 ? 1.944 -32.210 43.564 1.00 14.61 9 ARG B O 1
ATOM 1906 N N . LYS B 1 11 ? 3.090 -32.669 45.457 1.00 15.76 10 LYS B N 1
ATOM 1907 C CA . LYS B 1 11 ? 3.862 -31.440 45.477 1.00 15.10 10 LYS B CA 1
ATOM 1908 C C . LYS B 1 11 ? 5.221 -31.734 46.096 1.00 15.01 10 LYS B C 1
ATOM 1909 O O . LYS B 1 11 ? 5.413 -32.732 46.807 1.00 17.49 10 LYS B O 1
ATO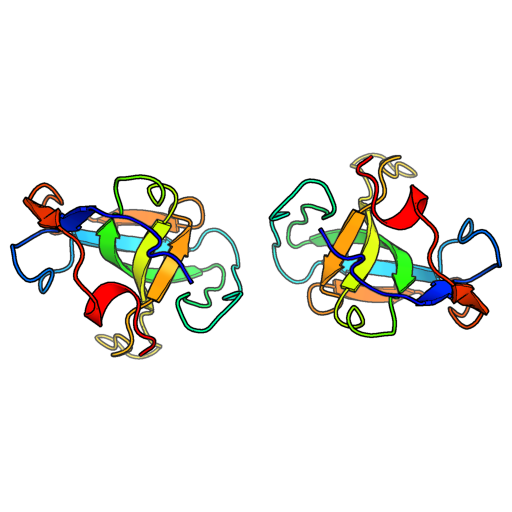M 1928 N N . LEU B 1 12 ? 6.144 -30.817 45.854 1.00 14.78 11 LEU B N 1
ATOM 1929 C CA . LEU B 1 12 ? 7.465 -30.809 46.458 1.00 16.04 11 LEU B CA 1
ATOM 1930 C C . LEU B 1 12 ? 7.557 -29.651 47.436 1.00 15.37 11 LEU B C 1
ATOM 1931 O O . LEU B 1 12 ? 7.168 -28.516 47.121 1.00 15.35 11 LEU B O 1
ATOM 1947 N N . CYS B 1 13 ? 8.040 -29.947 48.636 1.00 16.49 12 CYS B N 1
ATOM 1948 C CA . CYS B 1 13 ? 8.201 -28.965 49.693 1.00 16.74 12 CYS B CA 1
ATOM 1949 C C . CYS B 1 13 ? 9.579 -29.105 50.310 1.00 17.79 12 CYS B C 1
ATOM 1950 O O . CYS B 1 13 ? 10.310 -30.055 50.042 1.00 17.66 12 CYS B O 1
ATOM 1957 N N . ALA B 1 14 ? 9.939 -28.120 51.135 1.00 17.08 13 ALA B N 1
ATOM 1958 C CA . ALA B 1 14 ? 11.183 -28.194 51.893 1.00 18.63 13 ALA B CA 1
ATOM 1959 C C . ALA B 1 14 ? 11.065 -29.054 53.135 1.00 21.55 13 ALA B C 1
ATOM 1960 O O . ALA B 1 14 ? 12.094 -29.470 53.669 1.00 23.66 13 ALA B O 1
ATOM 1967 N N . ASP B 1 15 ? 9.844 -29.330 53.579 1.00 21.36 14 ASP B N 1
ATOM 1968 C CA . ASP B 1 15 ? 9.559 -30.088 54.787 1.00 23.55 14 ASP B CA 1
ATOM 1969 C C . ASP B 1 15 ? 8.150 -30.650 54.648 1.00 24.98 14 ASP B C 1
ATOM 1970 O O . ASP B 1 15 ? 7.376 -30.221 53.789 1.00 22.72 14 ASP B O 1
ATOM 1979 N N . GLN B 1 16 ? 7.814 -31.598 55.526 1.00 29.95 15 GLN B N 1
ATOM 1980 C CA . GLN B 1 16 ? 6.544 -32.303 55.416 1.00 33.54 15 GLN B CA 1
ATOM 1981 C C . GLN B 1 16 ? 5.342 -31.365 55.481 1.00 33.08 15 GLN B C 1
ATOM 1982 O O . GLN B 1 16 ? 4.304 -31.650 54.873 1.00 34.54 15 GLN B O 1
ATOM 1996 N N . GLU B 1 17 ? 5.442 -30.262 56.216 1.00 30.79 16 GLU B N 1
ATOM 1997 C CA . GLU B 1 17 ? 4.324 -29.346 56.393 1.00 29.07 16 GLU B CA 1
ATOM 1998 C C . GLU B 1 17 ? 4.369 -28.185 55.424 1.00 24.80 16 GLU B C 1
ATOM 1999 O O . GLU B 1 17 ? 3.479 -27.324 55.454 1.00 25.13 16 GLU B O 1
ATOM 2011 N N . CYS B 1 18 ? 5.384 -28.139 54.566 1.00 21.58 17 CYS B N 1
ATOM 2012 C CA . CYS B 1 18 ? 5.582 -27.034 53.648 1.00 19.94 17 CYS B CA 1
ATOM 2013 C C . CYS B 1 18 ? 5.650 -25.707 54.390 1.00 19.75 17 CYS B C 1
ATOM 2014 O O . CYS B 1 18 ? 5.226 -24.680 53.861 1.00 21.34 17 CYS B O 1
ATOM 2021 N N . SER B 1 19 ? 6.216 -25.714 55.606 1.00 19.63 18 SER B N 1
ATOM 2022 C CA . SER B 1 19 ? 6.263 -24.487 56.390 1.00 20.93 18 SER B CA 1
ATOM 2023 C C . SER B 1 19 ? 7.495 -23.641 56.104 1.00 18.22 18 SER B C 1
ATOM 2024 O O . SER B 1 19 ? 7.464 -22.432 56.358 1.00 20.57 18 SER B O 1
ATOM 2032 N N . HIS B 1 20 ? 8.568 -24.231 55.625 1.00 16.51 19 HIS B N 1
ATOM 2033 C CA . HIS B 1 20 ? 9.809 -23.512 55.352 1.00 16.22 19 HIS B CA 1
ATOM 2034 C C . HIS B 1 20 ? 9.873 -23.141 53.884 1.00 14.52 19 HIS B C 1
ATOM 2035 O O . HIS B 1 20 ? 9.520 -23.950 53.022 1.00 15.48 19 HIS B O 1
ATOM 2049 N N . PRO B 1 21 ? 10.310 -21.947 53.548 1.00 13.12 20 PRO B N 1
ATOM 2050 C CA . PRO B 1 21 ? 10.381 -21.597 52.135 1.00 13.57 20 PRO B CA 1
ATOM 2051 C C . PRO B 1 21 ? 11.479 -22.372 51.431 1.00 11.96 20 PRO B C 1
ATOM 2052 O O . PRO B 1 21 ? 12.550 -22.634 51.997 1.00 13.60 20 PRO B O 1
ATOM 2063 N N . ILE B 1 22 ? 11.193 -22.728 50.171 1.00 12.30 21 ILE B N 1
ATOM 2064 C CA . ILE B 1 22 ? 12.170 -23.355 49.286 1.00 12.72 21 ILE B CA 1
ATOM 2065 C C . ILE B 1 22 ? 13.130 -22.321 48.711 1.00 11.42 21 ILE B C 1
ATOM 2066 O O . ILE B 1 22 ? 14.341 -22.549 48.646 1.00 12.62 21 ILE B O 1
ATOM 2082 N N . SER B 1 23 ? 12.606 -21.188 48.232 1.00 10.60 22 SER B N 1
ATOM 2083 C CA . SER B 1 23 ? 13.434 -20.219 47.525 1.00 11.07 22 SER B CA 1
ATOM 2084 C C . SER B 1 23 ? 12.832 -18.829 47.587 1.00 10.27 22 SER B C 1
ATOM 2085 O O . SER B 1 23 ? 11.646 -18.648 47.876 1.00 10.58 22 SER B O 1
ATOM 2093 N N . MET B 1 24 ? 13.687 -17.854 47.315 1.00 10.47 23 MET B N 1
ATOM 2094 C CA . MET B 1 24 ? 13.300 -16.473 47.083 1.00 10.36 23 MET B CA 1
ATOM 2095 C C . MET B 1 24 ? 13.456 -16.195 45.596 1.00 10.42 23 MET B C 1
ATOM 2096 O O . MET B 1 24 ? 14.486 -16.532 45.014 1.00 11.21 23 MET B O 1
ATOM 2110 N N . ALA B 1 25 ? 12.444 -15.581 44.993 1.00 9.98 24 ALA B N 1
ATOM 2111 C CA . ALA B 1 25 ? 12.435 -15.312 43.561 1.00 11.06 24 ALA B CA 1
ATOM 2112 C C . ALA B 1 25 ? 11.942 -13.899 43.283 1.00 10.37 24 ALA B C 1
ATOM 2113 O O . ALA B 1 25 ? 11.259 -13.276 44.104 1.00 11.54 24 ALA B O 1
ATOM 2120 N N . VAL B 1 26 ? 12.302 -13.392 42.095 1.00 10.92 25 VAL B N 1
ATOM 2121 C CA . VAL B 1 26 ? 11.881 -12.075 41.628 1.00 10.62 25 VAL B CA 1
ATOM 2122 C C . VAL B 1 26 ? 11.040 -12.239 40.368 1.00 9.53 25 VAL B C 1
ATOM 2123 O O . VAL B 1 26 ? 11.426 -12.972 39.454 1.00 10.22 25 VAL B O 1
ATOM 2136 N N . ALA B 1 27 ? 9.904 -11.545 40.319 1.00 10.22 26 ALA B N 1
ATOM 2137 C CA . ALA B 1 27 ? 9.038 -11.605 39.140 1.00 10.15 26 ALA B CA 1
ATOM 2138 C C . ALA B 1 27 ? 9.643 -10.902 37.932 1.00 9.97 26 ALA B C 1
ATOM 2139 O O . ALA B 1 27 ? 10.042 -9.733 38.014 1.00 12.11 26 ALA B O 1
ATOM 2146 N N . LEU B 1 28 ? 9.644 -11.608 36.809 1.00 9.96 27 LEU B N 1
ATOM 2147 C CA . LEU B 1 28 ? 10.063 -11.094 35.503 1.00 11.20 27 LEU B CA 1
ATOM 2148 C C . LEU B 1 28 ? 8.911 -10.659 34.604 1.00 10.44 27 LEU B C 1
ATOM 2149 O O . LEU B 1 28 ? 9.136 -9.964 33.605 1.00 12.57 27 LEU B O 1
ATOM 2165 N N . GLN B 1 29 ? 7.703 -11.097 34.905 1.00 10.65 28 GLN B N 1
ATOM 2166 C CA . GLN B 1 29 ? 6.512 -10.783 34.147 1.00 10.62 28 GLN B CA 1
ATOM 2167 C C . GLN B 1 29 ? 5.363 -10.516 35.113 1.00 10.68 28 GLN B C 1
ATOM 2168 O O . GLN B 1 29 ? 5.354 -11.002 36.249 1.00 11.72 28 GLN B O 1
ATOM 2182 N N . ASP B 1 30 ? 4.380 -9.760 34.631 1.00 9.81 29 ASP B N 1
ATOM 2183 C CA . ASP B 1 30 ? 3.124 -9.599 35.337 1.00 10.50 29 ASP B CA 1
ATOM 2184 C C . ASP B 1 30 ? 2.275 -10.843 35.201 1.00 9.38 29 ASP B C 1
ATOM 2185 O O . ASP B 1 30 ? 2.359 -11.562 34.204 1.00 10.70 29 ASP B O 1
ATOM 2194 N N . TYR B 1 31 ? 1.430 -11.086 36.202 1.00 9.92 30 TYR B N 1
ATOM 2195 C CA . TYR B 1 31 ? 0.485 -12.197 36.157 1.00 10.42 30 TYR B CA 1
ATOM 2196 C C . TYR B 1 31 ? -0.686 -11.848 37.063 1.00 10.25 30 TYR B C 1
ATOM 2197 O O . TYR B 1 31 ? -0.500 -11.609 38.257 1.00 11.88 30 TYR B O 1
ATOM 2215 N N . MET B 1 32 ? -1.883 -11.820 36.514 1.00 10.52 31 MET B N 1
ATOM 2216 C CA . MET B 1 32 ? -3.072 -11.583 37.326 1.00 11.90 31 MET B CA 1
ATOM 2217 C C . MET B 1 32 ? -3.783 -12.898 37.609 1.00 10.43 31 MET B C 1
ATOM 2218 O O . MET B 1 32 ? -4.078 -13.678 36.694 1.00 11.52 31 MET B O 1
ATOM 2232 N N . ALA B 1 33 ? -4.106 -13.130 38.866 1.00 10.80 32 ALA B N 1
ATOM 2233 C CA . ALA B 1 33 ? -4.748 -14.375 39.249 1.00 10.93 32 ALA B CA 1
ATOM 2234 C C . ALA B 1 33 ? -6.058 -14.558 38.493 1.00 10.19 32 ALA B C 1
ATOM 2235 O O . ALA B 1 33 ? -6.925 -13.665 38.533 1.00 12.60 32 ALA B O 1
ATOM 2243 N N . PRO B 1 34 ? -6.279 -15.705 37.835 1.00 11.00 33 PRO B N 1
ATOM 2244 C CA . PRO B 1 34 ? -7.568 -15.918 37.167 1.00 12.23 33 PRO B CA 1
ATOM 2245 C C . PRO B 1 34 ? -8.672 -16.344 38.093 1.00 11.17 33 PRO B C 1
ATOM 2246 O O . PRO B 1 34 ? -9.824 -16.277 37.685 1.00 12.51 33 PRO B O 1
ATOM 2257 N N . ASP B 1 35 ? -8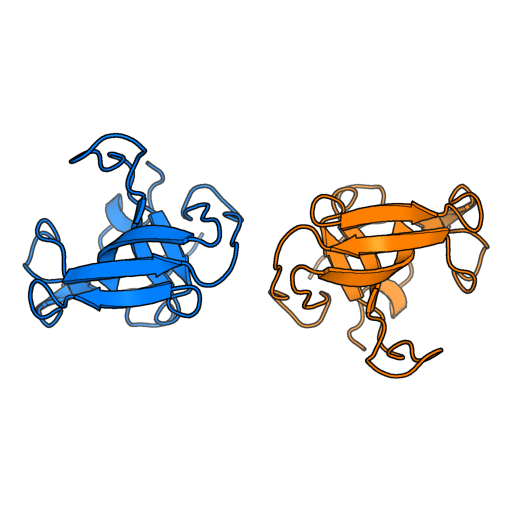.359 -16.793 39.303 1.00 10.85 34 ASP B N 1
ATOM 2258 C CA . ASP B 1 35 ? -9.347 -17.126 40.322 1.00 10.68 34 ASP B CA 1
ATOM 2259 C C . ASP B 1 35 ? -8.639 -17.078 41.674 1.00 10.64 34 ASP B C 1
ATOM 2260 O O . ASP B 1 35 ? -7.432 -16.855 41.749 1.00 10.61 34 ASP B O 1
ATOM 2269 N N . CYS B 1 36 ? -9.406 -17.281 42.740 1.00 11.20 35 CYS B N 1
ATOM 2270 C CA . CYS B 1 36 ? -8.868 -17.083 44.081 1.00 11.75 35 CYS B CA 1
ATOM 2271 C C . CYS B 1 36 ? -7.717 -18.015 44.428 1.00 10.68 35 CYS B C 1
ATOM 2272 O O . CYS B 1 36 ? -7.013 -17.734 45.402 1.00 12.68 35 CYS B O 1
ATOM 2279 N N . ARG B 1 37 ? -7.504 -19.100 43.681 1.00 10.74 36 ARG B N 1
ATOM 2280 C CA . ARG B 1 37 ? -6.409 -20.006 44.017 1.00 10.71 36 ARG B CA 1
ATOM 2281 C C . ARG B 1 37 ? -5.041 -19.405 43.710 1.00 10.00 36 ARG B C 1
ATOM 2282 O O . ARG B 1 37 ? -4.018 -19.907 44.189 1.00 10.90 36 ARG B O 1
ATOM 2303 N N . PHE B 1 38 ? -4.996 -18.377 42.882 1.00 10.74 37 PHE B N 1
ATOM 2304 C CA . PHE B 1 38 ? -3.763 -17.881 42.294 1.00 10.99 37 PHE B CA 1
ATOM 2305 C C . PHE B 1 38 ? -3.350 -16.563 42.927 1.00 11.11 37 PHE B C 1
ATOM 2306 O O . PHE B 1 38 ? -4.158 -15.832 43.487 1.00 11.89 37 PHE B O 1
ATOM 2323 N N . LEU B 1 39 ? -2.063 -16.258 42.790 1.00 11.06 38 LEU B N 1
ATOM 2324 C CA . LEU B 1 39 ? -1.485 -14.997 43.232 1.00 11.62 38 LEU B CA 1
ATOM 2325 C C . LEU B 1 39 ? -1.461 -14.011 42.094 1.00 12.79 38 LEU B C 1
ATOM 2326 O O . LEU B 1 39 ? -1.334 -14.380 40.961 1.00 20.08 38 LEU B O 1
ATOM 2342 N N . THR B 1 40 ? -1.573 -12.755 42.422 1.00 11.42 39 THR B N 1
ATOM 2343 C CA . THR B 1 40 ? -1.375 -11.658 41.487 1.00 11.13 39 THR B CA 1
ATOM 2344 C C . THR B 1 40 ? -0.001 -11.065 41.751 1.00 11.28 39 THR B C 1
ATOM 2345 O O . THR B 1 40 ? 0.329 -10.737 42.897 1.00 12.45 39 THR B O 1
ATOM 2356 N N . ILE B 1 41 ? 0.786 -10.930 40.696 1.00 10.60 40 ILE B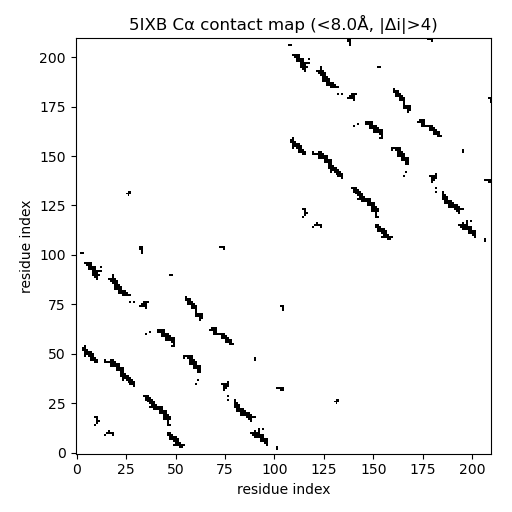 N 1
ATOM 2357 C CA . ILE B 1 41 ? 2.188 -10.518 40.781 1.00 10.48 40 ILE B CA 1
ATOM 2358 C C . ILE B 1 41 ? 2.481 -9.498 39.690 1.00 11.37 40 ILE B C 1
ATOM 2359 O O . ILE B 1 41 ? 1.948 -9.593 38.580 1.00 12.17 40 ILE B O 1
ATOM 2375 N N . HIS B 1 42 ? 3.410 -8.582 39.975 1.00 10.78 41 HIS B N 1
ATOM 2376 C CA . HIS B 1 42 ? 3.897 -7.632 38.973 1.00 10.74 41 HIS B CA 1
ATOM 2377 C C . HIS B 1 42 ? 5.411 -7.685 38.868 1.00 10.10 41 HIS B C 1
ATOM 2378 O O . HIS B 1 42 ? 6.101 -8.075 39.811 1.00 10.56 41 HIS B O 1
ATOM 2392 N N . ARG B 1 43 ? 5.925 -7.304 37.693 1.00 10.29 42 ARG B N 1
ATOM 2393 C CA . ARG B 1 43 ? 7.371 -7.300 37.487 1.00 10.14 42 ARG B CA 1
ATOM 2394 C C . ARG B 1 43 ? 8.090 -6.625 38.655 1.00 10.10 42 ARG B C 1
ATOM 2395 O O . ARG B 1 43 ? 7.705 -5.543 39.115 1.00 11.16 42 ARG B O 1
ATOM 2416 N N . GLY B 1 44 ? 9.161 -7.259 39.120 1.00 10.12 43 GLY B N 1
ATOM 2417 C CA . GLY B 1 44 ? 10.007 -6.714 40.164 1.00 10.52 43 GLY B CA 1
ATOM 2418 C C . GLY B 1 44 ? 9.623 -7.128 41.564 1.00 10.00 43 GLY B C 1
ATOM 2419 O O . GLY B 1 44 ? 10.449 -7.025 42.492 1.00 12.23 43 GLY B O 1
ATOM 2423 N N . GLN B 1 45 ? 8.395 -7.583 41.771 1.00 10.19 44 GLN B N 1
ATOM 2424 C CA . GLN B 1 45 ? 8.014 -8.069 43.096 1.00 9.57 44 GLN B CA 1
ATOM 2425 C C . GLN B 1 45 ? 8.770 -9.341 43.479 1.00 9.53 44 GLN B C 1
ATOM 2426 O O . GLN B 1 45 ? 9.181 -10.140 42.642 1.00 11.55 44 GLN B O 1
ATOM 2440 N N . VAL B 1 46 ? 8.975 -9.500 44.771 1.00 9.91 45 VAL B N 1
ATOM 2441 C CA . VAL B 1 46 ? 9.633 -10.676 45.337 1.00 10.78 45 VAL B CA 1
ATOM 2442 C C . VAL B 1 46 ? 8.580 -11.665 45.810 1.00 10.30 45 VAL B C 1
ATOM 2443 O O . VAL B 1 46 ? 7.582 -11.280 46.436 1.00 10.54 45 VAL B O 1
ATOM 2456 N N . VAL B 1 47 ? 8.787 -12.931 45.471 1.00 9.82 46 VAL B N 1
ATOM 2457 C CA . VAL B 1 47 ? 7.926 -14.033 45.885 1.00 10.84 46 VAL B CA 1
ATOM 2458 C C . VAL B 1 47 ? 8.774 -15.044 46.650 1.00 10.84 46 VAL B C 1
ATOM 2459 O O . VAL B 1 47 ? 9.860 -15.404 46.200 1.00 12.26 46 VAL B O 1
ATOM 2472 N N . TYR B 1 48 ? 8.275 -15.496 47.801 1.00 9.26 47 TYR B N 1
ATOM 2473 C CA . TYR B 1 48 ? 8.846 -16.628 48.499 1.00 9.89 47 TYR B CA 1
ATOM 2474 C C . TYR B 1 48 ? 8.060 -17.876 48.134 1.00 9.48 47 TYR B C 1
ATOM 2475 O O . TYR B 1 48 ? 6.830 -17.899 48.274 1.00 10.71 47 TYR B O 1
ATOM 2493 N N . VAL B 1 49 ? 8.775 -18.877 47.637 1.00 10.40 48 VAL B N 1
ATOM 2494 C CA . VAL B 1 49 ? 8.196 -20.110 47.123 1.00 10.49 48 VAL B CA 1
ATOM 2495 C C . VAL B 1 49 ? 8.186 -21.137 48.233 1.00 10.23 48 VAL B C 1
ATOM 2496 O O . VAL B 1 49 ? 9.242 -21.470 48.769 1.00 11.99 48 VAL B O 1
ATOM 2509 N N . PHE B 1 50 ? 6.999 -21.668 48.560 1.00 11.06 49 PHE B N 1
ATOM 2510 C CA . PHE B 1 50 ? 6.856 -22.696 49.579 1.00 11.62 49 PHE B CA 1
ATOM 2511 C C . PHE B 1 50 ? 6.550 -24.081 49.024 1.00 11.93 49 PHE B C 1
ATOM 2512 O O . PHE B 1 50 ? 6.754 -25.072 49.729 1.00 13.60 49 PHE B O 1
ATOM 2529 N N . SER B 1 51 ? 6.045 -24.191 47.807 1.00 11.71 50 SER B N 1
ATOM 2530 C CA . SER B 1 51 ? 5.792 -25.500 47.235 1.00 11.99 50 SER B CA 1
ATOM 2531 C C . SER B 1 51 ? 5.945 -25.428 45.728 1.00 11.04 50 SER B C 1
ATOM 2532 O O . SER B 1 51 ? 5.770 -24.375 45.120 1.00 11.11 50 SER B O 1
ATOM 2540 N N . LYS B 1 52 ? 6.220 -26.577 45.114 1.00 11.72 51 LYS B N 1
ATOM 2541 C CA . LYS B 1 52 ? 6.290 -26.716 43.659 1.00 11.66 51 LYS B CA 1
ATOM 2542 C C . LYS B 1 52 ? 5.428 -27.906 43.281 1.00 12.44 51 LYS B C 1
ATOM 2543 O O . LYS B 1 52 ? 5.693 -29.023 43.714 1.00 13.29 51 LYS B O 1
ATOM 2562 N N . LEU B 1 53 ? 4.368 -27.674 42.524 1.00 12.48 52 LEU B N 1
ATOM 2563 C CA . LEU B 1 53 ? 3.453 -28.776 42.247 1.00 12.56 52 LEU B CA 1
ATOM 2564 C C . LEU B 1 53 ? 4.074 -29.782 41.298 1.00 14.10 52 LEU B C 1
ATOM 2565 O O . LEU B 1 53 ? 4.929 -29.455 40.491 1.00 13.78 52 LEU B O 1
ATOM 2581 N N A LYS B 1 54 ? 3.591 -31.028 41.400 0.49 14.83 53 LYS B N 1
ATOM 2582 N N B LYS B 1 54 ? 3.646 -31.033 41.417 0.51 15.40 53 LYS B N 1
ATOM 2583 C CA A LYS B 1 54 ? 3.923 -32.099 40.460 0.49 12.38 53 LYS B CA 1
ATOM 2584 C CA B LYS B 1 54 ? 4.162 -32.096 40.563 0.51 16.28 53 LYS B CA 1
ATOM 2585 C C A LYS B 1 54 ? 2.665 -32.567 39.726 0.49 22.46 53 LYS B C 1
ATOM 2586 C C B LYS B 1 54 ? 3.119 -32.485 39.524 0.51 12.78 53 LYS B C 1
ATOM 2587 O O A LYS B 1 54 ? 1.799 -31.755 39.395 0.49 14.45 53 LYS B O 1
ATOM 2588 O O B LYS B 1 54 ? 1.952 -32.088 39.615 0.51 17.46 53 LYS B O 1
ATOM 2625 N N A GLY B 1 55 ? 2.529 -33.863 39.450 0.49 16.43 54 GLY B N 1
ATOM 2626 N N B GLY B 1 55 ? 3.569 -33.240 38.511 0.51 14.55 54 GLY B N 1
ATOM 2627 C CA A GLY B 1 55 ? 1.316 -34.288 38.775 0.49 15.52 54 GLY B CA 1
ATOM 2628 C CA B GLY B 1 55 ? 2.640 -33.905 37.612 0.51 15.20 54 GLY B CA 1
ATOM 2629 C C A GLY B 1 55 ? 1.055 -33.470 37.533 0.49 14.79 54 GLY B C 1
ATOM 2630 C C B GLY B 1 55 ? 1.810 -32.915 36.826 0.51 15.57 54 GLY B C 1
ATOM 2631 O O A GLY B 1 55 ? 1.965 -33.183 36.744 0.49 14.90 54 GLY B O 1
ATOM 2632 O O B GLY B 1 55 ? 2.346 -32.014 36.170 0.51 14.96 54 GLY B O 1
ATOM 2639 N N A ARG B 1 56 ? -0.203 -33.091 37.350 0.49 14.47 55 ARG B N 1
ATOM 2640 N N B ARG B 1 56 ? 0.479 -33.071 36.899 0.51 15.57 55 ARG B N 1
ATOM 2641 C CA A ARG B 1 56 ? -0.630 -32.313 36.195 0.49 14.53 55 ARG B CA 1
ATOM 2642 C CA B ARG B 1 56 ? -0.422 -32.281 36.052 0.51 15.67 55 ARG B CA 1
ATOM 2643 C C A ARG B 1 56 ? -0.549 -30.813 36.442 0.49 13.32 55 ARG B C 1
ATOM 2644 C C B ARG B 1 56 ? -0.417 -30.789 36.382 0.51 14.29 55 ARG B C 1
ATOM 2645 O O A ARG B 1 56 ? -0.977 -30.024 35.595 0.49 13.07 55 ARG B O 1
ATOM 2646 O O B ARG B 1 56 ? -0.796 -29.972 35.536 0.51 14.39 55 ARG B O 1
ATOM 2686 N N . GLY B 1 57 ? -0.012 -30.416 37.577 1.00 12.25 56 GLY B N 1
ATOM 2687 C CA . GLY B 1 57 ? 0.070 -29.019 37.965 1.00 12.53 56 GLY B CA 1
ATOM 2688 C C . GLY B 1 57 ? 1.473 -28.430 37.950 1.00 12.38 56 GLY B C 1
ATOM 2689 O O . GLY B 1 57 ? 1.666 -27.354 38.516 1.00 12.45 56 GLY B O 1
ATOM 2693 N N . ARG B 1 58 ? 2.428 -29.079 37.273 1.00 12.99 57 ARG B N 1
ATOM 2694 C CA . ARG B 1 58 ? 3.845 -28.758 37.471 1.00 12.47 57 ARG B CA 1
ATOM 2695 C C . ARG B 1 58 ? 4.268 -27.428 36.884 1.00 11.94 57 ARG B C 1
ATOM 2696 O O . ARG B 1 58 ? 5.378 -26.969 37.202 1.00 12.64 57 ARG B O 1
ATOM 2717 N N . LEU B 1 59 ? 3.414 -26.766 36.100 1.00 12.05 58 LEU B N 1
ATOM 2718 C CA . LEU B 1 59 ? 3.711 -25.389 35.702 1.00 11.17 58 LEU B CA 1
ATOM 2719 C C . LEU B 1 59 ? 3.596 -24.400 36.839 1.00 10.90 58 LEU B C 1
ATOM 2720 O O . LEU B 1 59 ? 4.075 -23.273 36.692 1.00 11.31 58 LEU B O 1
ATOM 2736 N N . PHE B 1 60 ? 2.982 -24.802 37.946 1.00 11.10 59 PHE B N 1
ATOM 2737 C CA . PHE B 1 60 ? 2.629 -23.887 39.031 1.00 10.35 59 PHE B CA 1
ATOM 2738 C C . PHE B 1 60 ? 3.402 -24.167 40.304 1.00 10.31 59 PHE B C 1
ATOM 2739 O O . PHE B 1 60 ? 3.566 -25.321 40.711 1.00 11.61 59 PHE B O 1
ATOM 2756 N N . TRP B 1 61 ? 3.809 -23.076 40.947 1.00 10.21 60 TRP B N 1
ATOM 2757 C CA . TRP B 1 61 ? 4.418 -23.069 42.260 1.00 10.21 60 TRP B CA 1
ATOM 2758 C C . TRP B 1 61 ? 3.500 -22.315 43.222 1.00 10.55 60 TRP B C 1
ATOM 2759 O O . TRP B 1 61 ? 2.654 -21.511 42.810 1.00 10.97 60 TRP B O 1
ATOM 2780 N N . GLY B 1 62 ? 3.662 -22.584 44.509 1.00 10.90 61 GLY B N 1
ATOM 2781 C CA . GLY B 1 62 ? 2.872 -21.931 45.546 1.00 10.54 61 GLY B CA 1
ATOM 2782 C C . GLY B 1 62 ? 3.759 -21.065 46.424 1.00 10.13 61 GLY B C 1
ATOM 2783 O O . GLY B 1 62 ? 4.885 -21.445 46.745 1.00 11.55 61 GLY B O 1
ATOM 2787 N N . GLY B 1 63 ? 3.257 -19.902 46.805 1.00 10.74 62 GLY B N 1
ATOM 2788 C CA . GLY B 1 63 ? 4.049 -19.033 47.647 1.00 11.61 62 GLY B CA 1
ATOM 2789 C C . GLY B 1 63 ? 3.306 -17.769 48.013 1.00 10.15 62 GLY B C 1
ATOM 2790 O O . GLY B 1 63 ? 2.078 -17.690 47.919 1.00 10.88 62 GLY B O 1
ATOM 2794 N N . SER B 1 64 ? 4.070 -16.784 48.469 1.00 9.92 63 SER B N 1
ATOM 2795 C CA . SER B 1 64 ? 3.524 -15.536 48.974 1.00 10.78 63 SER B CA 1
ATOM 2796 C C . SER B 1 64 ? 4.365 -14.366 48.465 1.00 9.74 63 SER B C 1
ATOM 2797 O O . SER B 1 64 ? 5.564 -14.518 48.242 1.00 11.09 63 SER B O 1
ATOM 2805 N N . VAL B 1 65 ? 3.737 -13.190 48.372 1.00 10.74 64 VAL B N 1
ATOM 2806 C CA . VAL B 1 65 ? 4.352 -11.971 47.855 1.00 11.35 64 VAL B CA 1
ATOM 2807 C C . VAL B 1 65 ? 4.911 -11.117 48.992 1.00 10.83 64 VAL B C 1
ATOM 2808 O O . VAL B 1 65 ? 4.220 -10.834 49.971 1.00 11.36 64 VAL B O 1
ATOM 2821 N N . GLN B 1 66 ? 6.168 -10.704 48.853 1.00 11.14 65 GLN B N 1
ATOM 2822 C CA . GLN B 1 66 ? 6.773 -9.802 49.810 1.00 11.79 65 GLN B CA 1
ATOM 2823 C C . GLN B 1 66 ? 6.144 -8.416 49.711 1.00 13.24 65 GLN B C 1
ATOM 2824 O O . GLN B 1 66 ? 5.844 -7.927 48.619 1.00 13.43 65 GLN B O 1
ATOM 2838 N N . GLY B 1 67 ? 5.958 -7.784 50.871 1.00 14.10 66 GLY B N 1
ATOM 2839 C CA . GLY B 1 67 ? 5.450 -6.425 50.956 1.00 16.16 66 GLY B CA 1
ATOM 2840 C C . GLY B 1 67 ? 6.522 -5.358 50.815 1.00 19.99 66 GLY B C 1
ATOM 2841 O O . GLY B 1 67 ? 7.638 -5.607 50.350 1.00 21.75 66 GLY B O 1
ATOM 2845 N N . ASP B 1 68 ? 6.160 -4.139 51.232 1.00 21.87 67 ASP B N 1
ATOM 28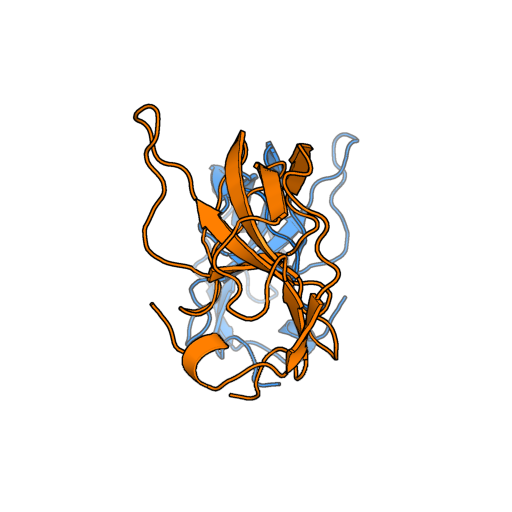46 C CA . ASP B 1 68 ? 6.985 -2.956 51.019 1.00 25.47 67 ASP B CA 1
ATOM 2847 C C . ASP B 1 68 ? 7.979 -2.694 52.147 1.00 26.28 67 ASP B C 1
ATOM 2848 O O . ASP B 1 68 ? 8.966 -1.993 51.924 1.00 32.79 67 ASP B O 1
ATOM 2857 N N . TYR B 1 69 ? 7.721 -3.173 53.358 1.00 23.31 68 TYR B N 1
ATOM 2858 C CA . TYR B 1 69 ? 8.612 -2.959 54.491 1.00 24.48 68 TYR B CA 1
ATOM 2859 C C . TYR B 1 69 ? 9.514 -4.169 54.642 1.00 20.16 68 TYR B C 1
ATOM 2860 O O . TYR B 1 69 ? 9.108 -5.295 54.354 1.00 19.04 68 TYR B O 1
ATOM 2878 N N . TYR B 1 70 ? 10.743 -3.932 55.109 1.00 19.06 69 TYR B N 1
ATOM 2879 C CA . TYR B 1 70 ? 11.680 -5.014 55.342 1.00 18.02 69 TYR B CA 1
ATOM 2880 C C . TYR B 1 70 ? 11.033 -6.066 56.229 1.00 17.98 69 TYR B C 1
ATOM 2881 O O . TYR B 1 70 ? 10.480 -5.751 57.291 1.00 19.60 69 TYR B O 1
ATOM 2900 N N . GLY B 1 71 ? 11.119 -7.316 55.793 1.00 19.03 70 GLY B N 1
ATOM 2901 C CA . GLY B 1 71 ? 10.631 -8.433 56.563 1.00 21.75 70 GLY B CA 1
ATOM 2902 C C . GLY B 1 71 ? 9.181 -8.804 56.342 1.00 21.03 70 GLY B C 1
ATOM 2903 O O . GLY B 1 71 ? 8.740 -9.817 56.886 1.00 22.66 70 GLY B O 1
ATOM 2907 N N . ASP B 1 72 ? 8.426 -8.021 55.577 1.00 17.23 71 ASP B N 1
ATOM 2908 C CA . ASP B 1 72 ? 6.993 -8.265 55.408 1.00 15.27 71 ASP B CA 1
ATOM 2909 C C . ASP B 1 72 ? 6.752 -9.305 54.314 1.00 15.02 71 ASP B C 1
ATOM 2910 O O . ASP B 1 72 ? 7.269 -9.185 53.198 1.00 17.31 71 ASP B O 1
ATOM 2919 N N . LEU B 1 73 ? 5.951 -10.311 54.636 1.00 12.67 72 LEU B N 1
ATOM 2920 C CA . LEU B 1 73 ? 5.504 -11.307 53.673 1.00 12.17 72 LEU B CA 1
ATOM 2921 C C . LEU B 1 73 ? 4.004 -11.488 53.845 1.00 14.02 72 LEU B C 1
ATOM 2922 O O . LEU B 1 73 ? 3.544 -11.773 54.950 1.00 16.38 72 LEU B O 1
ATOM 2938 N N . ALA B 1 74 ? 3.221 -11.340 52.764 1.00 12.78 73 ALA B N 1
ATOM 2939 C CA . ALA B 1 74 ? 1.781 -11.536 52.908 1.00 13.44 73 ALA B CA 1
ATOM 2940 C C . ALA B 1 74 ? 1.472 -12.920 53.483 1.00 12.87 73 ALA B C 1
ATOM 2941 O O . ALA B 1 74 ? 2.122 -13.922 53.150 1.00 12.99 73 ALA B O 1
ATOM 2948 N N . ALA B 1 75 ? 0.444 -12.984 54.337 1.00 15.42 74 ALA B N 1
ATOM 2949 C CA . ALA B 1 75 ? 0.093 -14.264 54.957 1.00 16.49 74 ALA B CA 1
ATOM 2950 C C . ALA B 1 75 ? -0.490 -15.250 53.959 1.00 15.02 74 ALA B C 1
ATOM 2951 O O . ALA B 1 75 ? -0.300 -16.469 54.098 1.00 17.46 74 ALA B O 1
ATOM 2958 N N . ARG B 1 76 ? -1.195 -14.750 52.955 1.00 14.73 75 ARG B N 1
ATOM 2959 C CA A ARG B 1 76 ? -1.875 -15.610 51.998 0.69 15.15 75 ARG B CA 1
ATOM 2960 C CA B ARG B 1 76 ? -1.877 -15.606 52.001 0.31 14.83 75 ARG B CA 1
ATOM 2961 C C . ARG B 1 76 ? -0.897 -16.345 51.095 1.00 13.87 75 ARG B C 1
ATOM 2962 O O . ARG B 1 76 ? 0.059 -15.763 50.575 1.00 13.28 75 ARG B O 1
ATOM 3002 N N . LEU B 1 77 ? -1.163 -17.620 50.885 1.00 12.97 76 LEU B N 1
ATOM 3003 C CA . LEU B 1 77 ? -0.488 -18.431 49.893 1.00 13.39 76 LEU B CA 1
ATOM 3004 C C . LEU B 1 77 ? -1.352 -18.509 48.643 1.00 12.96 76 LEU B C 1
ATOM 3005 O O . LEU B 1 77 ? -2.581 -18.582 48.731 1.00 15.91 76 LEU B O 1
ATOM 3021 N N . GLY B 1 78 ? -0.702 -18.558 47.486 1.00 11.78 77 GLY B N 1
ATOM 3022 C CA . GLY B 1 78 ? -1.416 -18.815 46.244 1.00 11.28 77 GLY B CA 1
ATOM 3023 C C . GLY B 1 78 ? -0.478 -19.366 45.197 1.00 9.75 77 GLY B C 1
ATOM 3024 O O . GLY B 1 78 ? 0.736 -19.370 45.370 1.00 11.38 77 GLY B O 1
ATOM 3028 N N . TYR B 1 79 ? -1.050 -19.808 44.087 1.00 9.80 78 TYR B N 1
ATOM 3029 C CA . TYR B 1 79 ? -0.291 -20.412 43.007 1.00 9.49 78 TYR B CA 1
ATOM 3030 C C . TYR B 1 79 ? -0.001 -19.420 41.894 1.00 9.67 78 TYR B C 1
ATOM 3031 O O . TYR B 1 79 ? -0.754 -18.484 41.654 1.00 11.17 78 TYR B O 1
ATOM 3049 N N . PHE B 1 80 ? 1.089 -19.663 41.177 1.00 9.82 79 PHE B N 1
ATOM 3050 C CA . PHE B 1 80 ? 1.470 -18.825 40.052 1.00 10.32 79 PHE B CA 1
ATOM 3051 C C . PHE B 1 80 ? 2.345 -19.660 39.117 1.00 9.78 79 PHE B C 1
ATOM 3052 O O . PHE B 1 80 ? 2.967 -20.634 39.557 1.00 9.96 79 PHE B O 1
ATOM 3069 N N . PRO B 1 81 ? 2.461 -19.277 37.854 1.00 10.72 80 PRO B N 1
ATOM 3070 C CA . PRO B 1 81 ? 3.333 -20.037 36.945 1.00 10.81 80 PRO B CA 1
ATOM 3071 C C . PRO B 1 81 ? 4.796 -19.828 37.298 1.00 10.52 80 PRO B C 1
ATOM 3072 O O . PRO B 1 81 ? 5.256 -18.699 37.434 1.00 10.76 80 PRO B O 1
ATOM 3083 N N . SER B 1 82 ? 5.537 -20.919 37.434 1.00 10.73 81 SER B N 1
ATOM 3084 C CA . SER B 1 82 ? 6.947 -20.810 37.754 1.00 10.94 81 SER B CA 1
ATOM 3085 C C . SER B 1 82 ? 7.697 -19.921 36.770 1.00 10.59 81 SER B C 1
ATOM 3086 O O . SER B 1 82 ? 8.662 -19.238 37.149 1.00 11.81 81 SER B O 1
ATOM 3094 N N A SER B 1 83 ? 7.266 -19.902 35.512 0.62 10.93 82 SER B N 1
ATOM 3095 N N B SER B 1 83 ? 7.264 -19.911 35.512 0.38 11.84 82 SER B N 1
ATOM 3096 C CA A SER B 1 83 ? 8.021 -19.216 34.485 0.62 12.12 82 SER B CA 1
ATOM 3097 C CA B SER B 1 83 ? 7.990 -19.236 34.454 0.38 13.48 82 SER B CA 1
ATOM 3098 C C A SER B 1 83 ? 8.072 -17.720 34.691 0.62 13.26 82 SER B C 1
ATOM 3099 C C B SER B 1 83 ? 7.978 -17.725 34.585 0.38 14.15 82 SER B C 1
ATOM 3100 O O A SER B 1 83 ? 8.947 -17.058 34.112 0.62 16.37 82 SER B O 1
ATOM 3101 O O B SER B 1 83 ? 8.710 -17.060 33.840 0.38 16.45 82 SER B O 1
ATOM 3116 N N . ILE B 1 84 ? 7.146 -17.159 35.462 1.00 12.50 83 ILE B N 1
ATOM 3117 C CA . ILE B 1 84 ? 7.128 -15.705 35.607 1.00 13.44 83 ILE B CA 1
ATOM 3118 C C . ILE B 1 84 ? 8.175 -15.214 36.586 1.00 11.80 83 ILE B C 1
ATOM 3119 O O . ILE B 1 84 ? 8.341 -14.002 36.707 1.00 11.65 83 ILE B O 1
ATOM 3136 N N . VAL B 1 85 ? 8.885 -16.109 37.286 1.00 11.57 84 VAL B N 1
ATOM 3137 C CA . VAL B 1 85 ? 9.868 -15.684 38.278 1.00 11.21 84 VAL B CA 1
ATOM 3138 C C . VAL B 1 85 ? 11.249 -16.222 37.957 1.00 10.82 84 VAL B C 1
ATOM 3139 O O . VAL B 1 85 ? 11.410 -17.237 37.276 1.00 13.17 84 VAL B O 1
ATOM 3152 N N . ARG B 1 86 ? 12.247 -15.520 38.499 1.00 10.61 85 ARG B N 1
ATOM 3153 C CA . ARG B 1 86 ? 13.643 -15.937 38.512 1.00 11.88 85 ARG B CA 1
ATOM 3154 C C . ARG B 1 86 ? 14.030 -16.263 39.947 1.00 11.41 85 ARG B C 1
ATOM 3155 O O . ARG B 1 86 ? 13.981 -15.391 40.801 1.00 12.50 85 ARG B O 1
ATOM 3176 N N . GLU B 1 87 ? 14.376 -17.514 40.218 1.00 11.84 86 GLU B N 1
ATOM 3177 C CA . GLU B 1 87 ? 14.828 -17.893 41.553 1.00 11.82 86 GLU B CA 1
ATOM 3178 C C . GLU B 1 87 ? 16.197 -17.302 41.797 1.00 12.92 86 GLU B C 1
ATOM 3179 O O . GLU B 1 87 ? 17.124 -17.500 41.000 1.00 16.35 86 GLU B O 1
ATOM 3191 N N . ASP B 1 88 ? 16.319 -16.544 42.883 1.00 12.73 87 ASP B N 1
ATOM 3192 C CA . ASP B 1 88 ? 17.577 -15.873 43.189 1.00 14.55 87 ASP B CA 1
ATOM 3193 C C . ASP B 1 88 ? 18.342 -16.510 44.334 1.00 13.97 87 ASP B C 1
ATOM 3194 O O . ASP B 1 88 ? 19.577 -16.396 44.378 1.00 16.28 87 ASP B O 1
ATOM 3203 N N . GLN B 1 89 ? 17.661 -17.201 45.243 1.00 14.30 88 GLN B N 1
ATOM 3204 C CA A GLN B 1 89 ? 18.311 -17.875 46.359 0.63 14.92 88 GLN B CA 1
ATOM 3205 C CA B GLN B 1 89 ? 18.329 -17.886 46.342 0.37 16.02 88 GLN B CA 1
ATOM 3206 C C . GLN B 1 89 ? 17.543 -19.149 46.644 1.00 14.27 88 GLN B C 1
ATOM 3207 O O . GLN B 1 89 ? 16.346 -19.084 46.910 1.00 13.14 88 GLN B O 1
ATOM 3233 N N . THR B 1 90 ? 18.232 -20.286 46.617 1.00 14.75 89 THR B N 1
ATOM 3234 C CA . THR B 1 90 ? 17.672 -21.535 47.131 1.00 16.64 89 THR B CA 1
ATOM 3235 C C . THR B 1 90 ? 17.879 -21.545 48.630 1.00 16.25 89 THR B C 1
ATOM 3236 O O . THR B 1 90 ? 19.013 -21.498 49.113 1.00 20.17 89 THR B O 1
ATOM 3247 N N . LEU B 1 91 ? 16.790 -21.567 49.362 1.00 15.96 90 LEU B N 1
ATOM 3248 C CA . LEU B 1 91 ? 16.829 -21.522 50.809 1.00 18.54 90 LEU B CA 1
ATOM 3249 C C . LEU B 1 91 ? 16.917 -22.922 51.397 1.00 22.64 90 LEU B C 1
ATOM 3250 O O . LEU B 1 91 ? 17.699 -23.158 52.326 1.00 26.19 90 LEU B O 1
ATOM 3266 N N . LYS B 1 92 ? 16.178 -23.864 50.836 1.00 23.35 91 LYS B N 1
ATOM 3267 C CA . LYS B 1 92 ? 16.183 -25.224 51.320 1.00 26.83 91 LYS B CA 1
ATOM 3268 C C . LYS B 1 92 ? 15.774 -26.069 50.128 1.00 29.61 91 LYS B C 1
ATOM 3269 O O . LYS B 1 92 ? 14.828 -25.689 49.428 1.00 31.70 91 LYS B O 1
ATOM 3288 N N . PRO B 1 93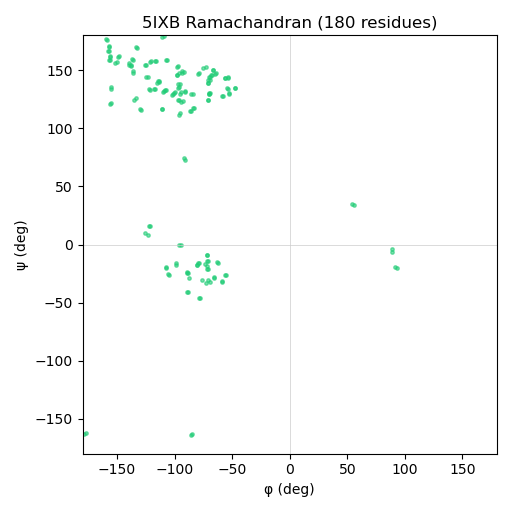 ? 16.438 -27.192 49.863 1.00 33.12 92 PRO B N 1
ATOM 3289 C CA . PRO B 1 93 ? 16.047 -28.016 48.713 1.00 34.09 92 PRO B CA 1
ATOM 3290 C C . PRO B 1 93 ? 14.567 -28.363 48.779 1.00 31.99 92 PRO B C 1
ATOM 3291 O O . PRO B 1 93 ? 14.048 -28.731 49.826 1.00 31.77 92 PRO B O 1
ATOM 3302 N N . GLY B 1 94 ? 13.875 -28.215 47.664 1.00 31.58 93 GLY B N 1
ATOM 3303 C CA . GLY B 1 94 ? 12.486 -28.634 47.634 1.00 29.75 93 GLY B CA 1
ATOM 3304 C C . GLY B 1 94 ? 12.352 -30.066 47.172 1.00 31.07 93 GLY B C 1
ATOM 3305 O O . GLY B 1 94 ? 11.937 -30.311 46.038 1.00 32.63 93 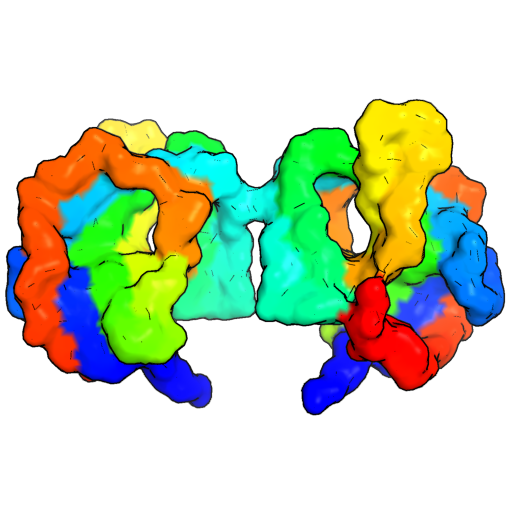GLY B O 1
ATOM 3309 N N . LYS B 1 95 ? 12.698 -31.032 48.025 1.00 30.79 94 LYS B N 1
ATOM 3310 C CA . LYS B 1 95 ? 12.739 -32.419 47.581 1.00 32.47 94 LYS B CA 1
ATOM 3311 C C . LYS B 1 95 ? 11.894 -33.352 48.443 1.00 30.73 94 LYS B C 1
ATOM 3312 O O . LYS B 1 95 ? 11.991 -34.577 48.280 1.00 32.41 94 LYS B O 1
ATOM 3331 N N . VAL B 1 96 ? 11.069 -32.820 49.344 1.00 27.41 95 VAL B N 1
ATOM 3332 C CA . VAL B 1 96 ? 10.156 -33.636 50.137 1.00 26.15 95 VAL B CA 1
ATOM 3333 C C . VAL B 1 96 ? 8.890 -33.806 49.307 1.00 24.93 95 VAL B C 1
ATOM 3334 O O . VAL B 1 96 ? 8.202 -32.828 49.005 1.00 22.21 95 VAL B O 1
ATOM 3347 N N . ASP B 1 97 ? 8.594 -35.042 48.903 1.00 27.34 96 ASP B N 1
ATOM 3348 C CA . ASP B 1 97 ? 7.506 -35.346 47.974 1.00 25.22 96 ASP B CA 1
ATOM 3349 C C . ASP B 1 97 ? 6.285 -35.738 48.793 1.00 39.11 96 ASP B C 1
ATOM 3350 O O . ASP B 1 97 ? 6.258 -36.817 49.398 1.00 32.74 96 ASP B O 1
ATOM 3359 N N . VAL B 1 98 ? 5.266 -34.878 48.766 1.00 23.37 97 VAL B N 1
ATOM 3360 C CA . VAL B 1 98 ? 4.091 -34.933 49.626 1.00 26.76 97 VAL B CA 1
ATOM 3361 C C . VAL B 1 98 ? 2.839 -35.002 48.752 1.00 27.58 97 VAL B C 1
ATOM 3362 O O . VAL B 1 98 ? 2.766 -34.376 47.687 1.00 23.74 97 VAL B O 1
ATOM 3375 N N . LYS B 1 99 ? 1.842 -35.755 49.205 1.00 26.78 98 LYS B N 1
ATOM 3376 C CA . LYS B 1 99 ? 0.531 -35.679 48.590 1.00 23.08 98 LYS B CA 1
ATOM 3377 C C . LYS B 1 99 ? -0.061 -34.306 48.882 1.00 22.97 98 LYS B C 1
ATOM 3378 O O . LYS B 1 99 ? 0.193 -33.713 49.929 1.00 26.08 98 LYS B O 1
ATOM 3397 N N . THR B 1 100 ? -0.828 -33.777 47.936 1.00 22.34 99 THR B N 1
ATOM 3398 C CA . THR B 1 100 ? -1.559 -32.550 48.229 1.00 22.48 99 THR B CA 1
ATOM 3399 C C . THR B 1 100 ? -2.790 -32.892 49.043 1.00 25.47 99 THR B C 1
ATOM 3400 O O . THR B 1 100 ? -3.342 -33.989 48.916 1.00 26.53 99 THR B O 1
ATOM 3411 N N . ASP B 1 101 ? -3.180 -31.965 49.930 1.00 25.74 100 ASP B N 1
ATOM 3412 C CA . ASP B 1 101 ? -4.379 -32.099 50.764 1.00 28.89 100 ASP B CA 1
ATOM 3413 C C . ASP B 1 101 ? -5.432 -31.082 50.323 1.00 39.34 100 ASP B C 1
ATOM 3414 O O . ASP B 1 101 ? -5.227 -30.305 49.380 1.00 32.74 100 ASP B O 1
ATOM 3423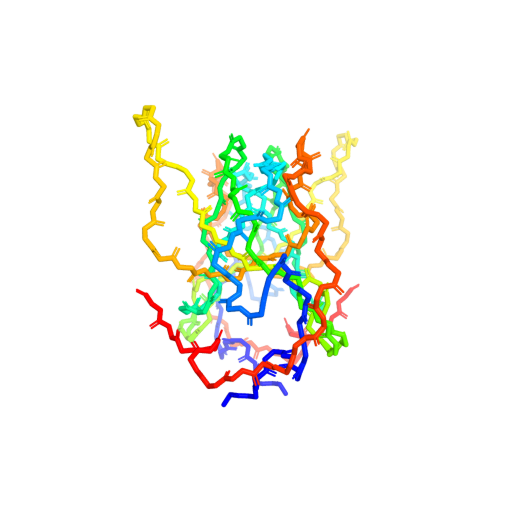 N N . LYS B 1 102 ? -6.593 -31.112 50.988 1.00 34.83 101 LYS B N 1
ATOM 3424 C CA . LYS B 1 102 ? -7.697 -30.235 50.588 1.00 32.17 101 LYS B CA 1
ATOM 3425 C C . LYS B 1 102 ? -7.431 -28.781 50.954 1.00 25.15 101 LYS B C 1
ATOM 3426 O O . LYS B 1 102 ? -7.900 -27.866 50.272 1.00 36.08 101 LYS B O 1
ATOM 3445 N N . TRP B 1 103 ? -6.733 -28.547 52.061 1.00 28.43 102 TRP B N 1
ATOM 3446 C CA . TRP B 1 103 ? -6.330 -27.193 52.383 1.00 29.02 102 TRP B CA 1
ATOM 3447 C C . TRP B 1 103 ? -5.532 -26.576 51.224 1.00 30.61 102 TRP B C 1
ATOM 3448 O O . TRP B 1 103 ? -5.543 -25.357 51.072 1.00 24.99 102 TRP B O 1
ATOM 3469 N N . ASP B 1 104 ? -4.856 -27.401 50.397 1.00 32.33 103 ASP B N 1
ATOM 3470 C CA . ASP B 1 104 ? -3.872 -26.898 49.427 1.00 23.95 103 ASP B CA 1
ATOM 3471 C C . ASP B 1 104 ? -4.498 -26.152 48.253 1.00 22.23 103 ASP B C 1
ATOM 3472 O O . ASP B 1 104 ? -3.785 -25.413 47.569 1.00 20.71 103 ASP B O 1
ATOM 3481 N N . PHE B 1 105 ? -5.786 -26.366 47.950 1.00 19.23 104 PHE B N 1
ATOM 3482 C CA . PHE B 1 105 ? -6.438 -25.641 46.857 1.00 19.75 104 PHE B CA 1
ATOM 3483 C C . PHE B 1 105 ? -7.647 -24.864 47.347 1.00 21.41 104 PHE B C 1
ATOM 3484 O O . PHE B 1 105 ? -8.498 -24.432 46.552 1.00 23.11 104 PHE B O 1
ATOM 3501 N N . TYR B 1 106 ? -7.737 -24.687 48.658 1.00 19.81 105 TYR B N 1
ATOM 3502 C CA . TYR B 1 106 ? -8.781 -23.870 49.255 1.00 21.41 105 TYR B CA 1
ATOM 3503 C C . TYR B 1 106 ? -8.264 -22.440 49.371 1.00 21.80 105 TYR B C 1
ATOM 3504 O O . TYR B 1 106 ? -7.162 -22.205 49.865 1.00 23.62 105 TYR B O 1
ATOM 3522 N N . CYS B 1 107 ? -9.055 -21.489 48.920 1.00 20.97 106 CYS B N 1
ATOM 3523 C CA . CYS B 1 107 ? -8.545 -20.134 48.772 1.00 21.77 106 CYS B CA 1
ATOM 3524 C C . CYS B 1 107 ? -8.318 -19.456 50.102 1.00 26.01 106 CYS B C 1
ATOM 3525 O O . CYS B 1 107 ? -9.133 -19.573 51.008 1.00 27.32 106 CYS B O 1
ATOM 3532 N N . GLN B 1 108 ? -7.204 -18.721 50.199 1.00 28.27 107 GLN B N 1
ATOM 3533 C CA . GLN B 1 108 ? -6.870 -17.996 51.423 1.00 56.55 107 GLN B CA 1
ATOM 3534 C C . GLN B 1 108 ? -6.926 -16.485 51.218 1.00 31.09 107 GLN B C 1
ATOM 3535 O O . GLN B 1 108 ? -6.896 -15.719 52.189 1.00 36.26 107 GLN B O 1
#

Nearest PDB structures (foldseek):
  1i1j-assembly2_B  TM=1.008E+00  e=2.636E-19  Homo sapiens
  1hjd-assembly1_A  TM=8.262E-01  e=2.116E-14  Homo sapiens
  7r3m-assembly1_A  TM=8.700E-01  e=5.086E-07  Homo sapiens
  3tsw-assembly5_B  TM=8.319E-01  e=6.357E-02  Homo sapiens
  3tsz-assembly1_A  TM=7.500E-01  e=4.083E-02  Homo sapiens

InterPro domains:
  IPR001452 SH3 domain [PF07653] (48-110)
  IPR001452 SH3 domain [PS50002] (43-113)
  IPR001452 SH3 domain [SM00326] (46-112)
  IPR036028 SH3-like domain superfamily [SSF50044] (26-130)
  IPR043369 Melanoma-derived growth regulatory protein [PTHR47312] (1-131)

Foldseek 3Di:
DDDQAFKKFFLDAVLPDFFFKKFFQAFDCDPDLQADGDHGGWIWTFSIAGDDNNRQKTKTWTADDDPPRTDPWIHIDGPVRIDTDDGPGHRHDMYTDDPVNRDGD/DDDQAFKKFFLDAVLPDFFFKKFFQAFDCDPDLQADGDHGGWIWTFSIAGDDNNRQKTKTWTADDDPPRTDPWIHIDGPVRIDTDDGPGHRHDMYTDDPVNRDGD

Sequence (210 aa):
MPKLADDRKLCADQECSHPISMAVALQDYMAPDCRFLTIHRGQVVYVFSKLKKGGRRGRLFWGGSVQGDYYGDLAARRLGYFPSSSIVREDQQTLKPGKVDVKTDKWDFYCQMPKLADDRKLCADQECSHPISMAVALQDYMAPDCRFLTIHRGQVVYVFSKLKKGGRRGRLFWGGSVQGDYYGDLAARRLGYFPSSSIVREDQQTLKPGKVDVKTDKWDFYCQ

Organism: Homo sapiens (NCBI:txid9606)

Secondary structure (DSSP, 8-state):
---S-SEEEESSTT--S--EEEEESS-B--SSTTB--B-TT-EEEEEEEE-GGGTTEEEEEEB-SSTT-B-S--EEEEGGGEEEEEE-S---EEEE--GGGGS--/---S-SEEEESSTT--S--EEEEESS-B--SSTTB--B-TT-EEEEEEEE-GGGTTEEEEEEB-SSTT-B-S--EEEEGGGEEEEEE-S---EEEE--GGGGS--

GO terms:
  GO:0005576 extracellular region (C, TAS)

CATH classification: 2.30.30.40